Protein AF-A0AAJ6ND96-F1 (afdb_monomer_lite)

pLDDT: mean 83.9, std 17.03, range [38.69, 98.12]

Sequence (242 aa):
MAKETIQLTKEEKTLFESLSVVQKQNMEFALMRYCTTEWQKVAMIVVKTIESYYPELSEMSGVFVQQIAELVEKGELLSKGNLNKIRFSEVKLKSKDINKNLIRLSEDERYKNYVKHIAYDNYSEARKCLESITDDLRVSLGGIYMFIGDTYYREKNYTKTKEYYLLAIKVSSGFFFEIEYADLLAYKLGEFEEAETIANKIIKECLENPFEKIEGDFSSQYYQSRSKDIIKDINRMKNKHR

Organism: NCBI:txid97481

Radius of gyration: 23.98 Å; chains: 1; bounding box: 52×38×71 Å

Foldseek 3Di:
DDQDDADFDPVLVVVLVPDDPLRLVVLLLLLVVPAAQDKDQQVVSLCNSCVPPNVVCNVNSSSSLNSVSVCVVVVQKPKDDDSNPRRPIIIHGPDPVSVVCSVVCVVDDVVLVSLVCCVPPPVVPVCVVQVPDDPVCLLVQLVSLQSVLVVCVVVLVLVSNLVSLVVSCVSDVFLVSLLVNLCSCVPRVVVLVSSLVSLVVLLVVCVVPVPDPGPDPDGSVVSNVSSVVSNVVSVVVVVVVD

Structure (mmCIF, N/CA/C/O backbone):
data_AF-A0AAJ6ND96-F1
#
_entry.id   AF-A0AAJ6ND96-F1
#
loop_
_atom_site.group_PDB
_atom_site.id
_atom_site.type_symbol
_atom_site.label_atom_id
_atom_site.label_alt_id
_atom_site.label_comp_id
_atom_site.label_asym_id
_atom_site.label_entity_id
_atom_site.label_seq_id
_atom_site.pdbx_PDB_ins_code
_atom_site.Cartn_x
_atom_site.Cartn_y
_atom_site.Cartn_z
_atom_site.occupancy
_atom_site.B_iso_or_equiv
_atom_site.auth_seq_id
_atom_site.auth_comp_id
_atom_site.auth_asym_id
_atom_site.auth_atom_id
_atom_site.pdbx_PDB_model_num
ATOM 1 N N . MET A 1 1 ? 3.167 -13.675 -35.901 1.00 55.16 1 MET A N 1
ATOM 2 C CA . MET A 1 1 ? 4.472 -12.981 -35.980 1.00 55.16 1 MET A CA 1
ATOM 3 C C . MET A 1 1 ? 5.422 -13.704 -35.044 1.00 55.16 1 MET A C 1
ATOM 5 O O . MET A 1 1 ? 4.977 -14.080 -33.968 1.00 55.16 1 MET A O 1
ATOM 9 N N . ALA A 1 2 ? 6.654 -13.989 -35.470 1.00 53.50 2 ALA A N 1
ATOM 10 C CA . ALA A 1 2 ? 7.634 -14.646 -34.607 1.00 53.50 2 ALA A CA 1
ATOM 11 C C . ALA A 1 2 ? 7.948 -13.744 -33.402 1.00 53.50 2 ALA A C 1
ATOM 13 O O . ALA A 1 2 ? 8.076 -12.531 -33.563 1.00 53.50 2 ALA A O 1
ATOM 14 N N . LYS A 1 3 ? 8.024 -14.334 -32.207 1.00 72.25 3 LYS A N 1
ATOM 15 C CA . LYS A 1 3 ? 8.397 -13.639 -30.973 1.00 72.25 3 LYS A CA 1
ATOM 16 C C . LYS A 1 3 ? 9.871 -13.249 -31.086 1.00 72.25 3 LYS A C 1
ATOM 18 O O . LYS A 1 3 ? 10.735 -14.120 -31.056 1.00 72.25 3 LYS A O 1
ATOM 23 N N . GLU A 1 4 ? 10.160 -11.965 -31.288 1.00 74.06 4 GLU A N 1
ATOM 24 C CA . GLU A 1 4 ? 11.537 -11.475 -31.206 1.00 74.06 4 GLU A CA 1
ATOM 25 C C . GLU A 1 4 ? 11.967 -11.502 -29.737 1.00 74.06 4 GLU A C 1
ATOM 27 O O . GLU A 1 4 ? 11.452 -10.751 -28.911 1.00 74.06 4 GLU A O 1
ATOM 32 N N . THR A 1 5 ? 12.888 -12.401 -29.402 1.00 85.75 5 THR A N 1
ATOM 33 C CA . THR A 1 5 ? 13.474 -12.489 -28.062 1.00 85.75 5 THR A CA 1
ATOM 34 C C . THR A 1 5 ? 14.367 -11.273 -27.812 1.00 85.75 5 THR A C 1
ATOM 36 O O . THR A 1 5 ? 15.218 -10.957 -28.650 1.00 85.75 5 THR A O 1
ATOM 39 N N . ILE A 1 6 ? 14.190 -10.595 -26.673 1.00 92.38 6 ILE A N 1
ATOM 40 C CA . ILE A 1 6 ? 15.079 -9.503 -26.264 1.00 92.38 6 ILE A CA 1
ATOM 41 C C . ILE A 1 6 ? 16.455 -10.077 -25.912 1.00 92.38 6 ILE A C 1
ATOM 43 O O . ILE A 1 6 ? 16.559 -11.062 -25.179 1.00 92.38 6 ILE A O 1
ATOM 47 N N . GLN A 1 7 ? 17.519 -9.479 -26.443 1.00 93.81 7 GLN A N 1
ATOM 48 C CA . GLN A 1 7 ? 18.891 -9.848 -26.101 1.00 93.81 7 GLN A CA 1
ATOM 49 C C . GLN A 1 7 ? 19.296 -9.163 -24.794 1.00 93.81 7 GLN A C 1
ATOM 51 O O . GLN A 1 7 ? 19.638 -7.985 -24.791 1.00 93.81 7 GLN A O 1
ATOM 56 N N . LEU A 1 8 ? 19.241 -9.911 -23.692 1.00 95.25 8 LEU A N 1
ATOM 57 C CA . LEU A 1 8 ? 19.754 -9.484 -22.389 1.00 95.25 8 LEU A CA 1
ATOM 58 C C . LEU A 1 8 ? 21.242 -9.812 -22.255 1.00 95.25 8 LEU A C 1
ATOM 60 O O . LEU A 1 8 ? 21.702 -10.834 -22.783 1.00 95.25 8 LEU A O 1
ATOM 64 N N . THR A 1 9 ? 21.985 -8.998 -21.499 1.00 96.31 9 THR A N 1
ATOM 65 C CA . THR A 1 9 ? 23.322 -9.413 -21.049 1.00 96.31 9 THR A CA 1
ATOM 66 C C . THR A 1 9 ? 23.221 -10.619 -20.111 1.00 96.31 9 THR A C 1
ATOM 68 O O . THR A 1 9 ? 22.146 -10.996 -19.631 1.00 96.31 9 THR A O 1
ATOM 71 N N . LYS A 1 10 ? 24.360 -11.261 -19.832 1.00 97.19 10 LYS A N 1
ATOM 72 C CA . LYS A 1 10 ? 24.398 -12.382 -18.889 1.00 97.19 10 LYS A CA 1
ATOM 73 C C . LYS A 1 10 ? 23.979 -11.942 -17.481 1.00 97.19 10 LYS A C 1
ATOM 75 O O . LYS A 1 10 ? 23.241 -12.684 -16.828 1.00 97.19 10 LYS A O 1
ATOM 80 N N . GLU A 1 11 ? 24.423 -10.767 -17.024 1.00 97.25 11 GLU A N 1
ATOM 81 C CA . GLU A 1 11 ? 24.016 -10.231 -15.720 1.00 97.25 11 GLU A CA 1
ATOM 82 C C . GLU A 1 11 ? 22.518 -9.917 -15.695 1.00 97.25 11 GLU A C 1
ATOM 84 O O . GLU A 1 11 ? 21.819 -10.389 -14.800 1.00 97.25 11 GLU A O 1
ATOM 89 N N . GLU A 1 12 ? 22.006 -9.209 -16.706 1.00 97.31 12 GLU A N 1
ATOM 90 C CA . GLU A 1 12 ? 20.588 -8.841 -16.794 1.00 97.31 12 GLU A CA 1
ATOM 91 C C . GLU A 1 12 ? 19.681 -10.068 -16.820 1.00 97.31 12 GLU A C 1
ATOM 93 O O . GLU A 1 12 ? 18.664 -10.101 -16.131 1.00 97.31 12 GLU A O 1
ATOM 98 N N . LYS A 1 13 ? 20.056 -11.104 -17.580 1.00 97.19 13 LYS A N 1
ATOM 99 C CA . LYS A 1 13 ? 19.308 -12.362 -17.624 1.00 97.19 13 LYS A CA 1
ATOM 100 C C . LYS A 1 13 ? 19.271 -13.036 -16.253 1.00 97.19 13 LYS A C 1
ATOM 102 O O . LYS A 1 13 ? 18.202 -13.445 -15.811 1.00 97.19 13 LYS A O 1
ATOM 107 N N . THR A 1 14 ? 20.418 -13.113 -15.578 1.00 96.75 14 THR A N 1
ATOM 108 C CA . THR A 1 14 ? 20.525 -13.722 -14.242 1.00 96.75 14 THR A CA 1
ATOM 109 C C . THR A 1 14 ? 19.659 -12.966 -13.235 1.00 96.75 14 THR A C 1
ATOM 111 O O . THR A 1 14 ? 18.886 -13.576 -12.498 1.00 96.75 14 THR A O 1
ATOM 114 N N . LEU A 1 15 ? 19.735 -11.631 -13.247 1.00 95.44 15 LEU A N 1
ATOM 115 C CA . LEU A 1 15 ? 18.904 -10.774 -12.410 1.00 95.44 15 LEU A CA 1
ATOM 116 C C . LEU A 1 15 ? 17.420 -11.005 -12.709 1.00 95.44 15 LEU A C 1
ATOM 118 O O . LEU A 1 15 ? 16.659 -11.321 -11.799 1.00 95.44 15 LEU A O 1
ATOM 122 N N . PHE A 1 16 ? 17.017 -10.929 -13.977 1.00 94.88 16 PHE A N 1
ATOM 123 C CA . PHE A 1 16 ? 15.629 -11.095 -14.407 1.00 94.88 16 PHE A CA 1
ATOM 124 C C . PHE A 1 16 ? 15.030 -12.455 -14.012 1.00 94.88 16 PHE A C 1
ATOM 126 O O . PHE A 1 16 ? 13.859 -12.542 -13.631 1.00 94.88 16 PHE A O 1
ATOM 133 N N . GLU A 1 17 ? 15.818 -13.525 -14.104 1.00 95.12 17 GLU A N 1
ATOM 134 C CA . GLU A 1 17 ? 15.420 -14.873 -13.685 1.00 95.12 17 GLU A CA 1
ATOM 135 C C . GLU A 1 17 ? 15.318 -14.999 -12.158 1.00 95.12 17 GLU A C 1
ATOM 137 O O . GLU A 1 17 ? 14.462 -15.738 -11.676 1.00 95.12 17 GLU A O 1
ATOM 142 N N . SER A 1 18 ? 16.123 -14.245 -11.403 1.00 93.81 18 SER A N 1
ATOM 143 C CA . SER A 1 18 ? 16.077 -14.220 -9.933 1.00 93.81 18 SER A CA 1
ATOM 144 C C . SER A 1 18 ? 14.934 -13.383 -9.347 1.00 93.81 18 SER A C 1
ATOM 146 O O . SER A 1 18 ? 14.579 -13.575 -8.184 1.00 93.81 18 SER A O 1
ATOM 148 N N . LEU A 1 19 ? 14.346 -12.465 -10.129 1.00 88.12 19 LEU A N 1
ATOM 149 C CA . LEU A 1 19 ? 13.238 -11.630 -9.664 1.00 88.12 19 LEU A CA 1
ATOM 150 C C . LEU A 1 19 ? 12.007 -12.484 -9.348 1.00 88.12 19 LEU A C 1
ATOM 152 O O . LEU A 1 19 ? 11.528 -13.258 -10.186 1.00 88.12 19 LEU A O 1
ATOM 156 N N . SER A 1 20 ? 11.437 -12.270 -8.165 1.00 85.81 20 SER A N 1
ATOM 157 C CA . SER A 1 20 ? 10.164 -12.869 -7.780 1.00 85.81 20 SER A CA 1
ATOM 158 C C . SER A 1 20 ? 9.021 -12.357 -8.661 1.00 85.81 20 SER A C 1
ATOM 160 O O . SER A 1 20 ? 9.096 -11.291 -9.279 1.00 85.81 20 SER A O 1
ATOM 162 N N . VAL A 1 21 ? 7.913 -13.102 -8.691 1.00 83.12 21 VAL A N 1
ATOM 163 C CA . VAL A 1 21 ? 6.697 -12.695 -9.417 1.00 83.12 21 VAL A CA 1
ATOM 164 C C . VAL A 1 21 ? 6.226 -11.306 -8.971 1.00 83.12 21 VAL A C 1
ATOM 166 O O . VAL A 1 21 ? 5.875 -10.479 -9.810 1.00 83.12 21 VAL A O 1
ATOM 169 N N . VAL A 1 22 ? 6.287 -11.024 -7.666 1.00 76.06 22 VAL A N 1
ATOM 170 C CA . VAL A 1 22 ? 5.889 -9.732 -7.086 1.00 76.06 22 VAL A CA 1
ATOM 171 C C . VAL A 1 22 ? 6.816 -8.607 -7.549 1.00 76.06 22 VAL A C 1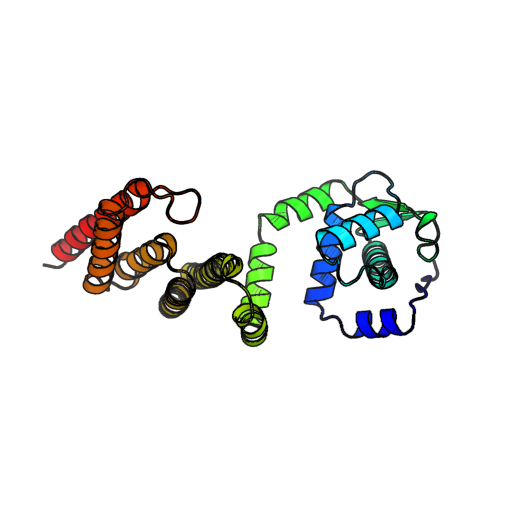
ATOM 173 O O . VAL A 1 22 ? 6.346 -7.537 -7.925 1.00 76.06 22 VAL A O 1
ATOM 176 N N . GLN A 1 23 ? 8.132 -8.842 -7.583 1.00 83.44 23 GLN A N 1
ATOM 177 C CA . GLN A 1 23 ? 9.085 -7.842 -8.073 1.00 83.44 23 GLN A CA 1
ATOM 178 C C . GLN A 1 23 ? 8.842 -7.503 -9.548 1.00 83.44 23 GLN A C 1
ATOM 180 O O . GLN A 1 23 ? 8.835 -6.325 -9.903 1.00 83.44 23 GLN A O 1
ATOM 185 N N . LYS A 1 24 ? 8.567 -8.509 -10.390 1.00 89.56 24 LYS A N 1
ATOM 186 C CA . LYS A 1 24 ? 8.220 -8.293 -11.805 1.00 89.56 24 LYS A CA 1
ATOM 187 C C . LYS A 1 24 ? 6.945 -7.464 -11.947 1.00 89.56 24 LYS A C 1
ATOM 189 O O . LYS A 1 24 ? 6.954 -6.460 -12.647 1.00 89.56 24 LYS A O 1
ATOM 194 N N . GLN A 1 25 ? 5.891 -7.803 -11.205 1.00 83.75 25 GLN A N 1
ATOM 195 C CA . GLN A 1 25 ? 4.639 -7.034 -11.198 1.00 83.75 25 GLN A CA 1
ATOM 196 C C . GLN A 1 25 ? 4.834 -5.578 -10.746 1.00 83.75 25 GLN A C 1
ATOM 198 O O . GLN A 1 25 ? 4.237 -4.666 -11.317 1.00 83.75 25 GLN A O 1
ATOM 203 N N . ASN A 1 26 ? 5.693 -5.337 -9.753 1.00 80.81 26 ASN A N 1
ATOM 204 C CA . ASN A 1 26 ? 6.018 -3.981 -9.308 1.00 80.81 26 ASN A CA 1
ATOM 205 C C . ASN A 1 26 ? 6.742 -3.181 -10.398 1.00 80.81 26 ASN A C 1
ATOM 207 O O . ASN A 1 26 ? 6.404 -2.019 -10.631 1.00 80.81 26 ASN A O 1
ATOM 211 N N . MET A 1 27 ? 7.681 -3.813 -11.108 1.00 92.38 27 MET A N 1
ATOM 212 C CA . MET A 1 27 ? 8.348 -3.196 -12.256 1.00 92.38 27 MET A CA 1
ATOM 213 C C . MET A 1 27 ? 7.355 -2.883 -13.381 1.00 92.38 27 MET A C 1
ATOM 215 O O . MET A 1 27 ? 7.383 -1.776 -13.918 1.00 92.38 27 MET A O 1
ATOM 219 N N . GLU A 1 28 ? 6.448 -3.809 -13.711 1.00 94.00 28 GLU A N 1
ATOM 220 C CA . GLU A 1 28 ? 5.373 -3.582 -14.690 1.00 94.00 28 GLU A CA 1
ATOM 221 C C . GLU A 1 28 ? 4.525 -2.366 -14.305 1.00 94.00 28 GLU A C 1
ATOM 223 O O . GLU A 1 28 ? 4.290 -1.479 -15.127 1.00 94.00 28 GLU A O 1
ATOM 228 N N . PHE A 1 29 ? 4.110 -2.281 -13.040 1.00 86.25 29 PHE A N 1
ATOM 229 C CA . PHE A 1 29 ? 3.325 -1.156 -12.542 1.00 86.25 29 PHE A CA 1
ATOM 230 C C . PHE A 1 29 ? 4.082 0.175 -12.655 1.00 86.25 29 PHE A C 1
ATOM 232 O O . PHE A 1 29 ? 3.520 1.166 -13.132 1.00 86.25 29 PHE A O 1
ATOM 239 N N . ALA A 1 30 ? 5.362 0.199 -12.273 1.00 87.81 30 ALA A N 1
ATOM 240 C CA . ALA A 1 30 ? 6.205 1.388 -12.370 1.00 87.81 30 ALA A CA 1
ATOM 241 C C . ALA A 1 30 ? 6.385 1.850 -13.830 1.00 87.81 30 ALA A C 1
ATOM 243 O O . ALA A 1 30 ? 6.249 3.040 -14.120 1.00 87.81 30 ALA A O 1
ATOM 244 N N . LEU A 1 31 ? 6.591 0.916 -14.764 1.00 95.25 31 LEU A N 1
ATOM 245 C CA . LEU A 1 31 ? 6.670 1.198 -16.203 1.00 95.25 31 LEU A CA 1
ATOM 246 C C . LEU A 1 31 ? 5.357 1.776 -16.745 1.00 95.25 31 LEU A C 1
ATOM 248 O O . LEU A 1 31 ? 5.352 2.771 -17.479 1.00 95.25 31 LEU A O 1
ATOM 252 N N . MET A 1 32 ? 4.228 1.175 -16.364 1.00 93.25 32 MET A N 1
ATOM 253 C CA . MET A 1 32 ? 2.904 1.583 -16.835 1.00 93.25 32 MET A CA 1
ATOM 254 C C . MET A 1 32 ? 2.519 2.995 -16.376 1.00 93.25 32 MET A C 1
ATOM 256 O O . MET A 1 32 ? 1.802 3.677 -17.106 1.00 93.25 32 MET A O 1
ATOM 260 N N . ARG A 1 33 ? 3.045 3.486 -15.241 1.00 88.75 33 ARG A N 1
ATOM 261 C CA . ARG A 1 33 ? 2.840 4.878 -14.781 1.00 88.75 33 ARG A CA 1
ATOM 262 C C . ARG A 1 33 ? 3.373 5.931 -15.752 1.00 88.75 33 ARG A C 1
ATOM 264 O O . ARG A 1 33 ? 2.839 7.037 -15.796 1.00 88.75 33 ARG A O 1
ATOM 271 N N . TYR A 1 34 ? 4.402 5.605 -16.532 1.00 94.62 34 TYR A N 1
ATOM 272 C CA . TYR A 1 34 ? 4.960 6.520 -17.532 1.00 94.62 34 TYR A CA 1
ATOM 273 C C . TYR A 1 34 ? 4.419 6.288 -18.943 1.00 94.62 34 TYR A C 1
ATOM 275 O O . TYR A 1 34 ? 4.723 7.081 -19.839 1.00 94.62 34 TYR A O 1
ATOM 283 N N . CYS A 1 35 ? 3.616 5.242 -19.144 1.00 94.94 35 CYS A N 1
ATOM 284 C CA . CYS A 1 35 ? 2.966 4.956 -20.414 1.00 94.94 35 CYS A CA 1
ATOM 285 C C . CYS A 1 35 ? 1.681 5.785 -20.575 1.00 94.94 35 CYS A C 1
ATOM 287 O O . CYS A 1 35 ? 0.898 5.982 -19.648 1.00 94.94 35 CYS A O 1
ATOM 289 N N . THR A 1 36 ? 1.431 6.247 -21.794 1.00 94.38 36 THR A N 1
ATOM 290 C CA . THR A 1 36 ? 0.261 7.047 -22.172 1.00 94.38 36 THR A CA 1
ATOM 291 C C . THR A 1 36 ? -0.409 6.443 -23.403 1.00 94.38 36 THR A C 1
ATOM 293 O O . THR A 1 36 ? 0.065 5.458 -23.965 1.00 94.38 36 THR A O 1
ATOM 296 N N . THR A 1 37 ? -1.533 7.011 -23.843 1.00 94.75 37 THR A N 1
ATOM 297 C CA . THR A 1 37 ? -2.171 6.595 -25.104 1.00 94.75 37 THR A CA 1
ATOM 298 C C . THR A 1 37 ? -1.492 7.151 -26.353 1.00 94.75 37 THR A C 1
ATOM 300 O O . THR A 1 37 ? -1.889 6.791 -27.460 1.00 94.75 37 THR A O 1
ATOM 303 N N . GLU A 1 38 ? -0.478 7.997 -26.186 1.00 96.25 38 GLU A N 1
ATOM 304 C CA . GLU A 1 38 ? 0.365 8.491 -27.269 1.00 96.25 38 GLU A CA 1
ATOM 305 C C . GLU A 1 38 ? 1.641 7.655 -27.370 1.00 96.25 38 GLU A C 1
ATOM 307 O O . GLU A 1 38 ? 2.094 7.058 -26.394 1.00 96.25 38 GLU A O 1
ATOM 312 N N . TRP A 1 39 ? 2.223 7.598 -28.567 1.00 97.69 39 TRP A N 1
ATOM 313 C CA . TRP A 1 39 ? 3.484 6.890 -28.782 1.00 97.69 39 TRP A CA 1
ATOM 314 C C . TRP A 1 39 ? 4.621 7.568 -28.017 1.00 97.69 39 TRP A C 1
ATOM 316 O O . TRP A 1 39 ? 4.881 8.758 -28.190 1.00 97.69 39 TRP A O 1
ATOM 326 N N . GLN A 1 40 ? 5.322 6.795 -27.193 1.00 98.00 40 GLN A N 1
ATOM 327 C CA . GLN A 1 40 ? 6.434 7.266 -26.375 1.00 98.00 40 GLN A CA 1
ATOM 328 C C . GLN A 1 40 ? 7.667 6.404 -26.592 1.00 98.00 40 GLN A C 1
ATOM 330 O O . GLN A 1 40 ? 7.568 5.186 -26.736 1.00 98.00 40 GLN A O 1
ATOM 335 N N . LYS A 1 41 ? 8.846 7.032 -26.569 1.00 98.12 41 LYS A N 1
ATOM 336 C CA . LYS A 1 41 ? 10.119 6.315 -26.675 1.00 98.12 41 LYS A CA 1
ATOM 337 C C . LYS A 1 41 ? 10.290 5.353 -25.503 1.00 98.12 41 LYS A C 1
ATOM 339 O O . LYS A 1 41 ? 10.223 5.773 -24.348 1.00 98.12 41 LYS A O 1
ATOM 344 N N . VAL A 1 42 ? 10.609 4.095 -25.809 1.00 97.56 42 VAL A N 1
ATOM 345 C CA . VAL A 1 42 ? 10.889 3.056 -24.804 1.00 97.56 42 VAL A CA 1
ATOM 346 C C . VAL A 1 42 ? 12.020 3.498 -23.876 1.00 97.56 42 VAL A C 1
ATOM 348 O O . VAL A 1 42 ? 11.864 3.445 -22.662 1.00 97.56 42 VAL A O 1
ATOM 351 N N . ALA A 1 43 ? 13.111 4.038 -24.432 1.00 97.62 43 ALA A N 1
ATOM 352 C CA . ALA A 1 43 ? 14.228 4.550 -23.637 1.00 97.62 43 ALA A CA 1
ATOM 353 C C . ALA A 1 43 ? 13.804 5.615 -22.605 1.00 97.62 43 ALA A C 1
ATOM 355 O O . ALA A 1 43 ? 14.296 5.603 -21.485 1.00 97.62 43 ALA A O 1
ATOM 356 N N . MET A 1 44 ? 12.864 6.504 -22.950 1.00 97.88 44 MET A N 1
ATOM 357 C CA . MET A 1 44 ? 12.372 7.529 -22.021 1.00 97.88 44 MET A CA 1
ATOM 358 C C . MET A 1 44 ? 11.582 6.909 -20.863 1.00 97.88 44 MET A C 1
ATOM 360 O O . MET A 1 44 ? 11.764 7.317 -19.720 1.00 97.88 44 MET A O 1
ATOM 364 N N . ILE A 1 45 ? 10.704 5.944 -21.153 1.00 97.62 45 ILE A N 1
ATOM 365 C CA . ILE A 1 45 ? 9.917 5.244 -20.127 1.00 97.62 45 ILE A CA 1
ATOM 366 C C . ILE A 1 45 ? 10.850 4.491 -19.174 1.00 97.62 45 ILE A C 1
ATOM 368 O O . ILE A 1 45 ? 10.711 4.619 -17.959 1.00 97.62 45 ILE A O 1
ATOM 372 N N . VAL A 1 46 ? 11.831 3.765 -19.720 1.00 97.50 46 VAL A N 1
ATOM 373 C CA . VAL A 1 46 ? 12.808 2.997 -18.936 1.00 97.50 46 VAL A CA 1
ATOM 374 C C . VAL A 1 46 ? 13.640 3.912 -18.038 1.00 97.50 46 VAL A C 1
ATOM 376 O O . VAL A 1 46 ? 13.679 3.678 -16.835 1.00 97.50 46 VAL A O 1
ATOM 379 N N . VAL A 1 47 ? 14.229 4.986 -18.580 1.00 97.38 47 VAL A N 1
ATOM 380 C CA . VAL A 1 47 ? 15.045 5.932 -17.793 1.00 97.38 47 VAL A CA 1
ATOM 381 C C . VAL A 1 47 ? 14.233 6.547 -16.654 1.00 97.38 47 VAL A C 1
ATOM 383 O O . VAL A 1 47 ? 14.656 6.470 -15.507 1.00 97.38 47 VAL A O 1
ATOM 386 N N . LYS A 1 48 ? 13.024 7.057 -16.932 1.00 96.19 48 LYS A N 1
ATOM 387 C CA . LYS A 1 48 ? 12.158 7.634 -15.887 1.00 96.19 48 LYS A CA 1
ATOM 388 C C . LYS A 1 48 ? 11.799 6.629 -14.795 1.00 96.19 48 LYS A C 1
ATOM 390 O O . LYS A 1 48 ? 11.726 6.996 -13.624 1.00 96.19 48 LYS A O 1
ATOM 395 N N . THR A 1 49 ? 11.563 5.376 -15.181 1.00 95.44 49 THR A N 1
ATOM 396 C CA . THR A 1 49 ? 11.226 4.297 -14.245 1.00 95.44 49 THR A CA 1
ATOM 397 C C . THR A 1 49 ? 12.404 3.967 -13.339 1.00 95.44 49 THR A C 1
ATOM 399 O O . THR A 1 49 ? 12.234 3.914 -12.125 1.00 95.44 49 THR A O 1
ATOM 402 N N . ILE A 1 50 ? 13.594 3.800 -13.916 1.00 95.81 50 ILE A N 1
ATOM 403 C CA . ILE A 1 50 ? 14.835 3.549 -13.178 1.00 95.81 50 ILE A CA 1
ATOM 404 C C . ILE A 1 50 ? 15.113 4.699 -12.210 1.00 95.81 50 ILE A C 1
ATOM 406 O O . ILE A 1 50 ? 15.219 4.464 -11.014 1.00 95.81 50 ILE A O 1
ATOM 410 N N . GLU A 1 51 ? 15.155 5.943 -12.693 1.00 92.31 51 GLU A N 1
ATOM 411 C CA . GLU A 1 51 ? 15.491 7.110 -11.865 1.00 92.31 51 GLU A CA 1
ATOM 412 C C . GLU A 1 51 ? 14.528 7.303 -10.686 1.00 92.31 51 GLU A C 1
ATOM 414 O O . GLU A 1 51 ? 14.944 7.761 -9.625 1.00 92.31 51 GLU A O 1
ATOM 419 N N . SER A 1 52 ? 13.250 6.954 -10.860 1.00 84.19 52 SER A N 1
ATOM 420 C CA . SER A 1 52 ? 12.225 7.201 -9.839 1.00 84.19 52 SER A CA 1
ATOM 421 C C . SER A 1 52 ? 12.016 6.038 -8.868 1.00 84.19 52 SER A C 1
ATOM 423 O O . SER A 1 52 ? 11.583 6.279 -7.745 1.00 84.19 52 SER A O 1
ATOM 425 N N . TYR A 1 53 ? 12.267 4.792 -9.287 1.00 84.75 53 TYR A N 1
ATOM 426 C CA . TYR A 1 53 ? 11.903 3.602 -8.503 1.00 84.75 53 TYR A CA 1
ATOM 427 C C . TYR A 1 53 ? 13.041 2.600 -8.292 1.00 84.75 53 TYR A C 1
ATOM 429 O O . TYR A 1 53 ? 12.962 1.826 -7.344 1.00 84.75 53 TYR A O 1
ATOM 437 N N . TYR A 1 54 ? 14.060 2.592 -9.156 1.00 92.06 54 TYR A N 1
ATOM 438 C CA . TYR A 1 54 ? 15.132 1.588 -9.150 1.00 92.06 54 TYR A CA 1
ATOM 439 C C . TYR A 1 54 ? 16.498 2.197 -9.522 1.00 92.06 54 TYR A C 1
ATOM 441 O O . TYR A 1 54 ? 17.131 1.741 -10.484 1.00 92.06 54 TYR A O 1
ATOM 449 N N . PRO A 1 55 ? 16.963 3.262 -8.838 1.00 90.75 55 PRO A N 1
ATOM 450 C CA . PRO A 1 55 ? 18.217 3.934 -9.190 1.00 90.75 55 PRO A CA 1
ATOM 451 C C . PRO A 1 55 ? 19.433 2.992 -9.141 1.00 90.75 55 PRO A C 1
ATOM 453 O O . PRO A 1 55 ? 20.382 3.153 -9.912 1.00 90.75 55 PRO A O 1
ATOM 456 N N . GLU A 1 56 ? 19.383 1.965 -8.291 1.00 91.88 56 GLU A N 1
ATOM 457 C CA . GLU A 1 56 ? 20.389 0.910 -8.171 1.00 91.88 56 GLU A CA 1
ATOM 458 C C . GLU A 1 56 ? 20.490 0.002 -9.408 1.00 91.88 56 GLU A C 1
ATOM 460 O O . GLU A 1 56 ? 21.495 -0.684 -9.581 1.00 91.88 56 GLU A O 1
ATOM 465 N N . LEU A 1 57 ? 19.488 0.018 -10.296 1.00 94.50 57 LEU A N 1
ATOM 466 C CA . LEU A 1 57 ? 19.431 -0.790 -11.520 1.00 94.50 57 LEU A CA 1
ATOM 467 C C . LEU A 1 57 ? 19.714 0.025 -12.792 1.00 94.50 57 LEU A C 1
ATOM 469 O O . LEU A 1 57 ? 19.314 -0.372 -13.888 1.00 94.50 57 LEU A O 1
ATOM 473 N N . SER A 1 58 ? 20.405 1.162 -12.674 1.00 93.69 58 SER A N 1
ATOM 474 C CA . SER A 1 58 ? 20.658 2.077 -13.799 1.00 93.69 58 SER A CA 1
ATOM 475 C C . SER A 1 58 ? 21.435 1.470 -14.971 1.00 93.69 58 SER A C 1
ATOM 477 O O . SER A 1 58 ? 21.203 1.852 -16.120 1.00 93.69 58 SER A O 1
ATOM 479 N N . GLU A 1 59 ? 22.281 0.472 -14.716 1.00 95.00 59 GLU A N 1
ATOM 480 C CA . GLU A 1 59 ? 23.019 -0.261 -15.754 1.00 95.00 59 GLU A CA 1
ATOM 481 C C . GLU A 1 59 ? 22.227 -1.441 -16.352 1.00 95.00 59 GLU A C 1
ATOM 483 O O . GLU A 1 59 ? 22.635 -2.003 -17.364 1.00 95.00 59 GLU A O 1
ATOM 488 N N . MET A 1 60 ? 21.065 -1.789 -15.784 1.00 95.75 60 MET A N 1
ATOM 489 C CA . MET A 1 60 ? 20.292 -3.004 -16.102 1.00 95.75 60 MET A CA 1
ATOM 490 C C . MET A 1 60 ? 19.053 -2.709 -16.958 1.00 95.75 60 MET A C 1
ATOM 492 O O . MET A 1 60 ? 17.968 -3.264 -16.752 1.00 95.75 60 MET A O 1
ATOM 496 N N . SER A 1 61 ? 19.183 -1.790 -17.916 1.00 95.88 61 SER A N 1
ATOM 497 C CA . SER A 1 61 ? 18.048 -1.301 -18.712 1.00 95.88 61 SER A CA 1
ATOM 498 C C . SER A 1 61 ? 17.316 -2.401 -19.498 1.00 95.88 61 SER A C 1
ATOM 500 O O . SER A 1 61 ? 16.103 -2.303 -19.698 1.00 95.88 61 SER A O 1
ATOM 502 N N . GLY A 1 62 ? 18.004 -3.475 -19.894 1.00 96.25 62 GLY A N 1
ATOM 503 C CA . GLY A 1 62 ? 17.434 -4.616 -20.607 1.00 96.25 62 GLY A CA 1
ATOM 504 C C . GLY A 1 62 ? 16.367 -5.354 -19.800 1.00 96.25 62 GLY A C 1
ATOM 505 O O . GLY A 1 62 ? 15.355 -5.759 -20.370 1.00 96.25 62 GLY A O 1
ATOM 506 N N . VAL A 1 63 ? 16.507 -5.434 -18.471 1.00 96.94 63 VAL A N 1
ATOM 507 C CA . VAL A 1 63 ? 15.510 -6.050 -17.568 1.00 96.94 63 VAL A CA 1
ATOM 508 C C . VAL A 1 63 ? 14.151 -5.349 -17.704 1.00 96.94 63 VAL A C 1
ATOM 510 O O . VAL A 1 63 ? 13.110 -6.000 -17.811 1.00 96.94 63 VAL A O 1
ATOM 513 N N . PHE A 1 64 ? 14.154 -4.018 -17.784 1.00 97.31 64 PHE A N 1
ATOM 514 C CA . PHE A 1 64 ? 12.942 -3.211 -17.960 1.00 97.31 64 PHE A CA 1
ATOM 515 C C . PHE A 1 64 ? 12.362 -3.339 -19.371 1.00 97.31 64 PHE A C 1
ATOM 517 O O . PHE A 1 64 ? 11.146 -3.366 -19.552 1.00 97.31 64 PHE A O 1
ATOM 524 N N . VAL A 1 65 ? 13.219 -3.451 -20.385 1.00 97.00 65 VAL A N 1
ATOM 525 C CA . VAL A 1 65 ? 12.795 -3.652 -21.779 1.00 97.00 65 VAL A CA 1
ATOM 526 C C . VAL A 1 65 ? 12.141 -5.018 -21.954 1.00 97.00 65 VAL A C 1
ATOM 528 O O . VAL A 1 65 ? 11.132 -5.122 -22.651 1.00 97.00 65 VAL A O 1
ATOM 531 N N . GLN A 1 66 ? 12.668 -6.045 -21.286 1.00 96.75 66 GLN A N 1
ATOM 532 C CA . GLN A 1 66 ? 12.060 -7.369 -21.236 1.00 96.75 66 GLN A CA 1
ATOM 533 C C . GLN A 1 66 ? 10.663 -7.312 -20.595 1.00 96.75 66 GLN A C 1
ATOM 535 O O . GLN A 1 66 ? 9.727 -7.873 -21.159 1.00 96.75 66 GLN A O 1
ATOM 540 N N . GLN A 1 67 ? 10.482 -6.567 -19.497 1.00 96.44 67 GLN A N 1
ATOM 541 C CA . GLN A 1 67 ? 9.153 -6.343 -18.902 1.00 96.44 67 GLN A CA 1
ATOM 542 C C . GLN A 1 67 ? 8.196 -5.606 -19.859 1.00 96.44 67 GLN A C 1
ATOM 544 O O . GLN A 1 67 ? 7.043 -6.002 -20.021 1.00 96.44 67 GLN A O 1
ATOM 549 N N . ILE A 1 68 ? 8.669 -4.582 -20.582 1.00 96.69 68 ILE A N 1
ATOM 550 C CA . ILE A 1 68 ? 7.867 -3.922 -21.630 1.00 96.69 68 ILE A CA 1
ATOM 551 C C . ILE A 1 68 ? 7.461 -4.920 -22.724 1.00 96.69 68 ILE A C 1
ATOM 553 O O . ILE A 1 68 ? 6.321 -4.886 -23.187 1.00 96.69 68 ILE A O 1
ATOM 557 N N . ALA A 1 69 ? 8.365 -5.805 -23.150 1.00 96.19 69 ALA A N 1
ATOM 558 C CA . ALA A 1 69 ? 8.061 -6.819 -24.155 1.00 96.19 69 ALA A CA 1
ATOM 559 C C . ALA A 1 69 ? 6.975 -7.797 -23.670 1.00 96.19 69 ALA A C 1
ATOM 561 O O . ALA A 1 69 ? 6.068 -8.120 -24.438 1.00 96.19 69 ALA A O 1
ATOM 562 N N . GLU A 1 70 ? 7.013 -8.197 -22.396 1.00 95.12 70 GLU A N 1
ATOM 563 C CA . GLU A 1 70 ? 5.971 -9.021 -21.767 1.00 95.12 70 GLU A CA 1
ATOM 564 C C . GLU A 1 70 ? 4.617 -8.295 -21.722 1.00 95.12 70 GLU A C 1
ATOM 566 O O . GLU A 1 70 ? 3.592 -8.883 -22.069 1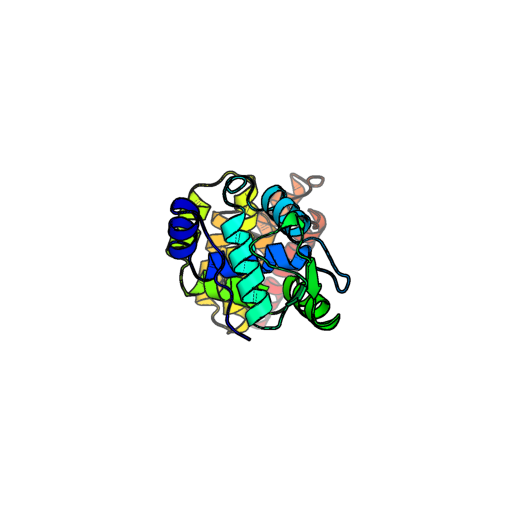.00 95.12 70 GLU A O 1
ATOM 571 N N . LEU A 1 71 ? 4.594 -6.997 -21.401 1.00 95.06 71 LEU A N 1
ATOM 572 C CA . LEU A 1 71 ? 3.374 -6.174 -21.437 1.00 95.06 71 LEU A CA 1
ATOM 573 C C . LEU A 1 71 ? 2.794 -6.024 -22.853 1.00 95.06 71 LEU A C 1
ATOM 575 O O . LEU A 1 71 ? 1.572 -6.000 -23.036 1.00 95.06 71 LEU A O 1
ATOM 579 N N . VAL A 1 72 ? 3.653 -5.939 -23.871 1.00 95.44 72 VAL A N 1
ATOM 580 C CA . VAL A 1 72 ? 3.234 -5.935 -25.282 1.00 95.44 72 VAL A CA 1
ATOM 581 C C . VAL A 1 72 ? 2.651 -7.293 -25.677 1.00 95.44 72 VAL A C 1
ATOM 583 O O . VAL A 1 72 ? 1.609 -7.345 -26.330 1.00 95.44 72 VAL A O 1
ATOM 586 N N . GLU A 1 73 ? 3.273 -8.393 -25.252 1.00 93.81 73 GLU A N 1
ATOM 587 C CA . GLU A 1 73 ? 2.791 -9.755 -25.511 1.00 93.81 73 GLU A CA 1
ATOM 588 C C . GLU A 1 73 ? 1.430 -10.023 -24.851 1.00 93.81 73 GLU A C 1
ATOM 590 O O . GLU A 1 73 ? 0.540 -10.591 -25.485 1.00 93.81 73 GLU A O 1
ATOM 595 N N . LYS A 1 74 ? 1.224 -9.529 -23.624 1.00 93.38 74 LYS A N 1
ATOM 596 C CA . LYS A 1 74 ? -0.075 -9.542 -22.923 1.00 93.38 74 LYS A CA 1
ATOM 597 C C . LYS A 1 74 ? -1.137 -8.670 -23.610 1.00 93.38 74 LYS A C 1
ATOM 599 O O . LYS A 1 74 ? -2.323 -8.771 -23.300 1.00 93.38 74 LYS A O 1
ATOM 604 N N . GLY A 1 75 ? -0.733 -7.810 -24.546 1.00 93.81 75 GLY A N 1
ATOM 605 C CA . GLY A 1 75 ? -1.615 -6.877 -25.241 1.00 93.81 75 GLY A CA 1
ATOM 606 C C . GLY A 1 75 ? -2.036 -5.677 -24.392 1.00 93.81 75 GLY A C 1
ATOM 607 O O . GLY A 1 75 ? -3.028 -5.024 -24.728 1.00 93.81 75 GLY A O 1
ATOM 608 N N . GLU A 1 76 ? -1.310 -5.384 -23.312 1.00 93.25 76 GLU A N 1
ATOM 609 C CA . GLU A 1 76 ? -1.514 -4.188 -22.487 1.00 93.25 76 GLU A CA 1
ATOM 610 C C . GLU A 1 76 ? -0.899 -2.951 -23.155 1.00 93.25 76 GLU A C 1
ATOM 612 O O . GLU A 1 76 ? -1.490 -1.862 -23.161 1.00 93.25 76 GLU A O 1
ATOM 617 N N . LEU A 1 77 ? 0.254 -3.151 -23.801 1.00 95.94 77 LEU A N 1
ATOM 618 C CA . LEU A 1 77 ? 0.935 -2.165 -24.629 1.00 95.94 77 LEU A CA 1
ATOM 619 C C . LEU A 1 77 ? 0.866 -2.536 -26.112 1.00 95.94 77 LEU A C 1
ATOM 621 O O . LEU A 1 77 ? 0.872 -3.701 -26.502 1.00 95.94 77 LEU A O 1
ATOM 625 N N . LEU A 1 78 ? 0.839 -1.512 -26.956 1.00 96.19 78 LEU A N 1
ATOM 626 C CA . LEU A 1 78 ? 1.140 -1.621 -28.378 1.00 96.19 78 LEU A CA 1
ATOM 627 C C . LEU A 1 78 ? 2.581 -1.163 -28.587 1.00 96.19 78 LEU A C 1
ATOM 629 O O . LEU A 1 78 ? 2.995 -0.177 -27.978 1.00 96.19 78 LEU A O 1
ATOM 633 N N . SER A 1 79 ? 3.323 -1.835 -29.465 1.00 97.00 79 SER A N 1
ATOM 634 C CA . SER A 1 79 ? 4.693 -1.461 -29.819 1.00 97.00 79 SER A CA 1
ATOM 635 C C . SER A 1 79 ? 4.828 -1.082 -31.294 1.00 97.00 79 SER A C 1
ATOM 637 O O . SER A 1 79 ? 4.073 -1.539 -32.156 1.00 97.00 79 SER A O 1
ATOM 639 N N . LYS A 1 80 ? 5.809 -0.224 -31.582 1.00 97.06 80 LYS A N 1
ATOM 640 C CA . LYS A 1 80 ? 6.271 0.129 -32.926 1.00 97.06 80 LYS A CA 1
ATOM 641 C C . LYS A 1 80 ? 7.800 0.155 -32.930 1.00 97.06 80 LYS A C 1
ATOM 643 O O . LYS A 1 80 ? 8.411 0.807 -32.085 1.00 97.06 80 LYS A O 1
ATOM 648 N N . GLY A 1 81 ? 8.410 -0.515 -33.907 1.00 94.81 81 GLY A N 1
ATOM 649 C CA . GLY A 1 81 ? 9.865 -0.677 -33.997 1.00 94.81 81 GLY A CA 1
ATOM 650 C C . GLY A 1 81 ? 10.349 -2.007 -33.415 1.00 94.81 81 GLY A C 1
ATOM 651 O O . GLY A 1 81 ? 9.554 -2.909 -33.170 1.00 94.81 81 GLY A O 1
ATOM 652 N N . ASN A 1 82 ? 11.663 -2.131 -33.228 1.00 95.06 82 ASN A N 1
ATOM 653 C CA . ASN A 1 82 ? 12.295 -3.328 -32.670 1.00 95.06 82 ASN A CA 1
ATOM 654 C C . ASN A 1 82 ? 12.717 -3.060 -31.222 1.00 95.06 82 ASN A C 1
ATOM 656 O O . ASN A 1 82 ? 13.623 -2.256 -30.985 1.00 95.06 82 ASN A O 1
ATOM 660 N N . LEU A 1 83 ? 12.084 -3.717 -30.248 1.00 94.94 83 LEU A N 1
ATOM 661 C CA . LEU A 1 83 ? 12.332 -3.469 -28.822 1.00 94.94 83 LEU A CA 1
ATOM 662 C C 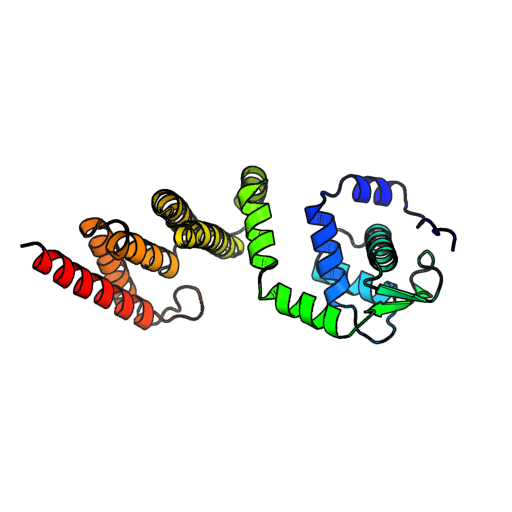. LEU A 1 83 ? 13.791 -3.732 -28.391 1.00 94.94 83 LEU A C 1
ATOM 664 O O . LEU A 1 83 ? 14.241 -3.097 -27.444 1.00 94.94 83 LEU A O 1
ATOM 668 N N . ASN A 1 84 ? 14.579 -4.518 -29.142 1.00 93.25 84 ASN A N 1
ATOM 669 C CA . ASN A 1 84 ? 16.035 -4.644 -28.936 1.00 93.25 84 ASN A CA 1
ATOM 670 C C . ASN A 1 84 ? 16.811 -3.342 -29.206 1.00 93.25 84 ASN A C 1
ATOM 672 O O . ASN A 1 84 ? 17.968 -3.193 -28.828 1.00 93.25 84 ASN A O 1
ATOM 676 N N . LYS A 1 85 ? 16.192 -2.383 -29.895 1.00 94.44 85 LYS A N 1
ATOM 677 C CA . LYS A 1 85 ? 16.759 -1.082 -30.251 1.00 94.44 85 LYS A CA 1
ATOM 678 C C . LYS A 1 85 ? 15.982 0.027 -29.542 1.00 94.44 85 LYS A C 1
ATOM 680 O O . LYS A 1 85 ? 15.318 0.836 -30.186 1.00 94.44 85 LYS A O 1
ATOM 685 N N . ILE A 1 86 ? 16.081 0.084 -28.212 1.00 90.25 86 ILE A N 1
ATOM 686 C CA . ILE A 1 86 ? 15.223 0.903 -27.325 1.00 90.25 86 ILE A CA 1
ATOM 687 C C . ILE A 1 86 ? 15.106 2.385 -27.710 1.00 90.25 86 ILE A C 1
ATOM 689 O O . ILE A 1 86 ? 14.054 2.994 -27.526 1.00 90.25 86 ILE A O 1
ATOM 693 N N . ARG A 1 87 ? 16.168 2.978 -28.273 1.00 91.38 87 ARG A N 1
ATOM 694 C CA . ARG A 1 87 ? 16.189 4.391 -28.700 1.00 91.38 87 ARG A CA 1
ATOM 695 C C . ARG A 1 87 ? 15.318 4.649 -29.935 1.00 91.38 87 ARG A C 1
ATOM 697 O O . ARG A 1 87 ? 14.901 5.779 -30.172 1.00 91.38 87 ARG A O 1
ATOM 704 N N . PHE A 1 88 ? 15.030 3.603 -30.704 1.00 95.25 88 PHE A N 1
ATOM 705 C CA . PHE A 1 88 ? 14.283 3.649 -31.960 1.00 95.25 88 PHE A CA 1
ATOM 706 C C . PHE A 1 88 ? 12.899 3.004 -31.857 1.00 95.25 88 PHE A C 1
ATOM 708 O O . PHE A 1 88 ? 12.188 2.938 -32.858 1.00 95.25 88 PHE A O 1
ATOM 715 N N . SER A 1 89 ? 12.515 2.567 -30.658 1.00 96.75 89 SER A N 1
ATOM 716 C CA . SER A 1 89 ? 11.246 1.895 -30.411 1.00 96.75 89 SER A CA 1
ATOM 717 C C . SER A 1 89 ? 10.313 2.732 -29.571 1.00 96.75 89 SER A C 1
ATOM 719 O O . SER A 1 89 ? 10.730 3.522 -28.718 1.00 96.75 89 SER A O 1
ATOM 721 N N . GLU A 1 90 ? 9.030 2.550 -29.844 1.00 98.12 90 GLU A N 1
ATOM 722 C CA . GLU A 1 90 ? 7.948 3.281 -29.216 1.00 98.12 90 GLU A CA 1
ATOM 723 C C . GLU A 1 90 ? 6.897 2.317 -28.692 1.00 98.12 90 GLU A C 1
ATOM 725 O O . GLU A 1 90 ? 6.620 1.282 -29.304 1.00 98.12 90 GLU A O 1
ATOM 730 N N . VAL A 1 91 ? 6.296 2.679 -27.564 1.00 97.75 91 VAL A N 1
ATOM 731 C CA . VAL A 1 91 ? 5.145 1.979 -27.001 1.00 97.75 91 VAL A CA 1
ATOM 732 C C . VAL A 1 91 ? 4.046 2.965 -26.644 1.00 97.75 91 VAL A C 1
ATOM 734 O O . VAL A 1 91 ? 4.301 4.158 -26.468 1.00 97.75 91 VAL A O 1
ATOM 737 N N . LYS A 1 92 ? 2.817 2.462 -26.568 1.00 96.81 92 LYS A N 1
ATOM 738 C CA . LYS A 1 92 ? 1.668 3.180 -26.017 1.00 96.81 92 LYS A CA 1
ATOM 739 C C . LYS A 1 92 ? 0.671 2.213 -25.399 1.00 96.81 92 LYS A C 1
ATOM 741 O O . LYS A 1 92 ? 0.624 1.041 -25.770 1.00 96.81 92 LYS A O 1
ATOM 746 N N . LEU A 1 93 ? -0.175 2.717 -24.514 1.00 95.00 93 LEU A N 1
ATOM 747 C CA . LEU A 1 93 ? -1.309 1.978 -23.970 1.00 95.00 93 LEU A CA 1
ATOM 748 C C . LEU A 1 93 ? -2.304 1.624 -25.081 1.00 95.00 93 LEU A C 1
ATOM 750 O O . LEU A 1 93 ? -2.628 2.458 -25.933 1.00 95.00 93 LEU A O 1
ATOM 754 N N . LYS A 1 94 ? -2.836 0.398 -25.044 1.00 93.69 94 LYS A N 1
ATOM 755 C CA . LYS A 1 94 ? -3.844 -0.058 -26.013 1.00 93.69 94 LYS A CA 1
ATOM 756 C C . LYS A 1 94 ? -5.166 0.712 -25.909 1.00 93.69 94 LYS A C 1
ATOM 758 O O . LYS A 1 94 ? -5.814 0.942 -26.927 1.00 93.69 94 LYS A O 1
ATOM 763 N N . SER A 1 95 ? -5.571 1.124 -24.706 1.00 87.94 95 SER A N 1
ATOM 764 C CA . SER A 1 95 ? -6.778 1.929 -24.484 1.00 87.94 95 SER A CA 1
ATOM 765 C C . SER A 1 95 ? -6.618 2.910 -23.318 1.00 87.94 95 SER A C 1
ATOM 767 O O . SER A 1 95 ? -5.804 2.704 -22.416 1.00 87.94 95 SER A O 1
ATOM 769 N N . LYS A 1 96 ? -7.435 3.976 -23.315 1.00 75.38 96 LYS A N 1
ATOM 770 C CA . LYS A 1 96 ? -7.522 4.937 -22.195 1.00 75.38 96 LYS A CA 1
ATOM 771 C C . LYS A 1 96 ? -8.028 4.281 -20.904 1.00 75.38 96 LYS A C 1
ATOM 773 O O . LYS A 1 96 ? -7.686 4.737 -19.814 1.00 75.38 96 LYS A O 1
ATOM 778 N N . ASP A 1 97 ? -8.804 3.206 -21.021 1.00 68.88 97 ASP A N 1
ATOM 779 C CA . ASP A 1 97 ? -9.413 2.523 -19.876 1.00 68.88 97 ASP A CA 1
ATOM 780 C C . ASP A 1 97 ? -8.407 1.681 -19.088 1.00 68.88 97 ASP A C 1
ATOM 782 O O . ASP A 1 97 ? -8.563 1.523 -17.880 1.00 68.88 97 ASP A O 1
ATOM 786 N N . ILE A 1 98 ? -7.324 1.221 -19.726 1.00 63.56 98 ILE A N 1
ATOM 787 C CA . ILE A 1 98 ? -6.216 0.550 -19.030 1.00 63.56 98 ILE A CA 1
ATOM 788 C C . ILE A 1 98 ? -5.565 1.510 -18.028 1.00 63.56 98 ILE A C 1
ATOM 790 O O . ILE A 1 98 ? -5.317 1.119 -16.890 1.00 63.56 98 ILE A O 1
ATOM 794 N N . ASN A 1 99 ? -5.387 2.786 -18.399 1.00 55.91 99 ASN A N 1
ATOM 795 C CA . ASN A 1 99 ? -4.840 3.794 -17.487 1.00 55.91 99 ASN A CA 1
ATOM 796 C C . ASN A 1 99 ? -5.812 4.103 -16.342 1.00 55.91 99 ASN A C 1
ATOM 798 O O . ASN A 1 99 ? -5.411 4.172 -15.189 1.00 55.91 99 ASN A O 1
ATOM 802 N N . LYS A 1 100 ? -7.118 4.197 -16.629 1.00 51.50 100 LYS A N 1
ATOM 803 C CA . LYS A 1 100 ? -8.128 4.382 -15.576 1.00 51.50 100 LYS A CA 1
ATOM 804 C C . LYS A 1 100 ? -8.181 3.208 -14.618 1.00 51.50 100 LYS A C 1
ATOM 806 O O . LYS A 1 100 ? -8.341 3.447 -13.435 1.00 51.50 100 LYS A O 1
ATOM 811 N N . ASN A 1 101 ? -8.021 1.978 -15.096 1.00 44.56 101 ASN A N 1
ATOM 812 C CA . ASN A 1 101 ? -7.959 0.803 -14.241 1.00 44.56 101 ASN A CA 1
ATOM 813 C C . ASN A 1 101 ? -6.636 0.746 -13.469 1.00 44.56 101 ASN A C 1
ATOM 815 O O . ASN A 1 101 ? -6.661 0.389 -12.309 1.00 44.56 101 ASN A O 1
ATOM 819 N N . LEU A 1 102 ? -5.481 1.123 -14.018 1.00 49.81 102 LEU A N 1
ATOM 820 C CA . LEU A 1 102 ? -4.217 1.178 -13.259 1.00 49.81 102 LEU A CA 1
ATOM 821 C C . LEU A 1 102 ? -4.169 2.320 -12.235 1.00 49.81 102 LEU A C 1
ATOM 823 O O . LEU A 1 102 ? -3.696 2.100 -11.125 1.00 49.81 102 LEU A O 1
ATOM 827 N N . ILE A 1 103 ? -4.718 3.490 -12.570 1.00 46.38 103 ILE A N 1
ATOM 828 C CA . ILE A 1 103 ? -4.849 4.640 -11.666 1.00 46.38 103 ILE A CA 1
ATOM 829 C C . ILE A 1 103 ? -5.938 4.376 -10.615 1.00 46.38 103 ILE A C 1
ATOM 831 O O . ILE A 1 103 ? -5.656 4.512 -9.430 1.00 46.38 103 ILE A O 1
ATOM 835 N N . ARG A 1 104 ? -7.135 3.884 -10.986 1.00 42.00 104 ARG A N 1
ATOM 836 C CA . ARG A 1 104 ? -8.132 3.440 -9.990 1.00 42.00 104 ARG A CA 1
ATOM 837 C C . ARG A 1 104 ? -7.588 2.324 -9.132 1.00 42.00 104 ARG A C 1
ATOM 839 O O . ARG A 1 104 ? -7.795 2.351 -7.939 1.00 42.00 104 ARG A O 1
ATOM 846 N N . LEU A 1 105 ? -6.867 1.365 -9.698 1.00 38.69 105 LEU A N 1
ATOM 847 C CA . LEU A 1 105 ? -6.358 0.239 -8.922 1.00 38.69 105 LEU A CA 1
ATOM 848 C C . LEU A 1 105 ? -5.086 0.584 -8.121 1.00 38.69 105 LEU A C 1
ATOM 850 O O . LEU A 1 105 ? -4.610 -0.249 -7.352 1.00 38.69 105 LEU A O 1
ATOM 854 N N . SER A 1 106 ? -4.576 1.815 -8.267 1.00 44.88 106 SER A N 1
ATOM 855 C CA . SER A 1 106 ? -3.647 2.436 -7.319 1.00 44.88 106 SER A CA 1
ATOM 856 C C . SER A 1 106 ? -4.352 3.047 -6.097 1.00 44.88 106 SER A C 1
ATOM 858 O O . SER A 1 106 ? -3.693 3.287 -5.093 1.00 44.88 106 SER A O 1
ATOM 860 N N . GLU A 1 107 ? -5.683 3.196 -6.141 1.00 46.84 107 GLU A N 1
ATOM 861 C CA . GLU A 1 107 ? -6.541 3.631 -5.023 1.00 46.84 107 GLU A CA 1
ATOM 862 C C . GLU A 1 107 ? -7.560 2.552 -4.570 1.00 46.84 107 GLU A C 1
ATOM 864 O O . GLU A 1 107 ? -8.163 2.670 -3.507 1.00 46.84 107 GLU A O 1
ATOM 869 N N . ASP A 1 108 ? -7.745 1.469 -5.331 1.00 57.56 108 ASP A N 1
ATOM 870 C CA . ASP A 1 108 ? -8.902 0.568 -5.231 1.00 57.56 108 ASP A CA 1
ATOM 871 C C . ASP A 1 108 ? -8.483 -0.897 -5.478 1.00 57.56 108 ASP A C 1
ATOM 873 O O . ASP A 1 108 ? -7.573 -1.153 -6.256 1.00 57.56 108 ASP A O 1
ATOM 877 N N . GLU A 1 109 ? -9.101 -1.861 -4.792 1.00 44.50 109 GLU A N 1
ATOM 878 C CA . GLU A 1 109 ? -8.969 -3.342 -4.844 1.00 44.50 109 GLU A CA 1
ATOM 879 C C . GLU A 1 109 ? -7.592 -4.044 -5.060 1.00 44.50 109 GLU A C 1
ATOM 881 O O . GLU A 1 109 ? -7.299 -5.002 -4.347 1.00 44.50 109 GLU A O 1
ATOM 886 N N . ARG A 1 110 ? -6.722 -3.650 -6.006 1.00 46.16 110 ARG A N 1
ATOM 887 C CA . ARG A 1 110 ? -5.398 -4.276 -6.226 1.00 46.16 110 ARG A CA 1
ATOM 888 C C . ARG A 1 110 ? -4.373 -3.859 -5.193 1.00 46.16 110 ARG A C 1
ATOM 890 O O . ARG A 1 110 ? -3.593 -4.716 -4.823 1.00 46.16 110 ARG A O 1
ATOM 897 N N . TYR A 1 111 ? -4.391 -2.631 -4.672 1.00 50.09 111 TYR A N 1
ATOM 898 C CA . TYR A 1 111 ? -3.561 -2.292 -3.508 1.00 50.09 111 TYR A CA 1
ATOM 899 C C . TYR A 1 111 ? -4.007 -3.094 -2.277 1.00 50.09 111 TYR A C 1
ATOM 901 O O . TYR A 1 111 ? -3.178 -3.655 -1.572 1.00 50.09 111 TYR A O 1
ATOM 909 N N . LYS A 1 112 ? -5.324 -3.284 -2.092 1.00 49.81 112 LYS A N 1
ATOM 910 C CA . LYS A 1 112 ? -5.870 -4.195 -1.073 1.00 49.81 112 LYS A CA 1
ATOM 911 C C . LYS A 1 112 ? -5.460 -5.647 -1.323 1.00 49.81 112 LYS A C 1
ATOM 913 O O . LYS A 1 112 ? -5.066 -6.298 -0.371 1.00 49.81 112 LYS A O 1
ATOM 918 N N . ASN A 1 113 ? -5.485 -6.145 -2.563 1.00 46.44 113 ASN A N 1
ATOM 919 C CA . ASN A 1 113 ? -5.044 -7.504 -2.906 1.00 46.44 113 ASN A CA 1
ATOM 920 C C . ASN A 1 113 ? -3.515 -7.673 -2.923 1.00 46.44 113 ASN A C 1
ATOM 922 O O . ASN A 1 113 ? -3.044 -8.774 -2.694 1.00 46.44 113 ASN A O 1
ATOM 926 N N . TYR A 1 114 ? -2.740 -6.615 -3.145 1.00 49.59 114 TYR A N 1
ATOM 927 C CA . TYR A 1 114 ? -1.277 -6.577 -3.067 1.00 49.59 114 TYR A CA 1
ATOM 928 C C . TYR A 1 114 ? -0.831 -6.575 -1.606 1.00 49.59 114 TYR A C 1
ATOM 930 O O . TYR A 1 114 ? -0.017 -7.405 -1.218 1.00 49.59 114 TYR A O 1
ATOM 938 N N . VAL A 1 115 ? -1.461 -5.747 -0.765 1.00 50.12 115 VAL A N 1
ATOM 939 C CA . VAL A 1 115 ? -1.335 -5.824 0.695 1.00 50.12 115 VAL A CA 1
ATOM 940 C C . VAL A 1 115 ? -1.824 -7.184 1.187 1.00 50.12 115 VAL A C 1
ATOM 942 O O . VAL A 1 115 ? -1.146 -7.779 2.005 1.00 50.12 115 VAL A O 1
ATOM 945 N N . LYS A 1 116 ? -2.917 -7.745 0.649 1.00 49.22 116 LYS A N 1
ATOM 946 C CA . LYS A 1 116 ? -3.393 -9.100 0.980 1.00 49.22 116 LYS A CA 1
ATOM 947 C C . LYS A 1 116 ? -2.377 -10.174 0.562 1.00 49.22 116 LYS A C 1
ATOM 949 O O . LYS A 1 116 ? -2.008 -10.987 1.388 1.00 49.22 116 LYS A O 1
ATOM 954 N N . HIS A 1 117 ? -1.849 -10.177 -0.657 1.00 46.44 117 HIS A N 1
ATOM 955 C CA . HIS A 1 117 ? -0.892 -11.202 -1.096 1.00 46.44 117 HIS A CA 1
ATOM 956 C C . HIS A 1 117 ? 0.483 -11.074 -0.424 1.00 46.44 117 HIS A C 1
ATOM 958 O O . HIS A 1 117 ? 1.074 -12.088 -0.063 1.00 46.44 117 HIS A O 1
ATOM 964 N N . ILE A 1 118 ? 0.965 -9.858 -0.148 1.00 50.47 118 ILE A N 1
ATOM 965 C CA . ILE A 1 118 ? 2.175 -9.652 0.664 1.00 50.47 118 ILE A CA 1
ATOM 966 C C . ILE A 1 118 ? 1.924 -10.016 2.140 1.00 50.47 118 ILE A C 1
ATOM 968 O O . ILE A 1 118 ? 2.800 -10.596 2.781 1.00 50.47 118 ILE A O 1
ATOM 972 N N . ALA A 1 119 ? 0.730 -9.739 2.678 1.00 53.00 119 ALA A N 1
ATOM 973 C CA . ALA A 1 119 ? 0.375 -10.041 4.067 1.00 53.00 119 ALA A CA 1
ATOM 974 C C . ALA A 1 119 ? 0.043 -11.512 4.334 1.00 53.00 119 ALA A C 1
ATOM 976 O O . ALA A 1 119 ? 0.233 -11.963 5.461 1.00 53.00 119 ALA A O 1
ATOM 977 N N . TYR A 1 120 ? -0.463 -12.252 3.346 1.00 50.06 120 TYR A N 1
ATOM 978 C CA . TYR A 1 120 ? -0.881 -13.641 3.531 1.00 50.06 120 TYR A CA 1
ATOM 979 C C . TYR A 1 120 ? 0.174 -14.654 3.072 1.00 50.06 120 TYR A C 1
ATOM 981 O O . TYR A 1 120 ? 0.358 -15.647 3.773 1.00 50.06 120 TYR A O 1
ATOM 989 N N . ASP A 1 121 ? 0.918 -14.398 1.988 1.00 44.41 121 ASP A N 1
ATOM 990 C CA . ASP A 1 121 ? 1.793 -15.427 1.403 1.00 44.41 121 ASP A CA 1
ATOM 991 C C . ASP A 1 121 ? 3.285 -15.250 1.734 1.00 44.41 121 ASP A C 1
ATOM 993 O O . ASP A 1 121 ? 4.053 -16.190 1.551 1.00 44.41 121 ASP A O 1
ATOM 997 N N . ASN A 1 122 ? 3.724 -14.085 2.243 1.00 50.66 122 ASN A N 1
ATOM 998 C CA . ASN A 1 122 ? 5.155 -13.857 2.502 1.00 50.66 122 ASN A CA 1
ATOM 999 C C . ASN A 1 122 ? 5.484 -12.862 3.634 1.00 50.66 122 ASN A C 1
ATOM 1001 O O . ASN A 1 122 ? 6.496 -12.156 3.620 1.00 50.66 122 ASN A O 1
ATOM 1005 N N . TYR A 1 123 ? 4.627 -12.822 4.656 1.00 61.31 123 TYR A N 1
ATOM 1006 C CA . TYR A 1 123 ? 4.737 -11.898 5.789 1.00 61.31 123 TYR A CA 1
ATOM 1007 C C . TYR A 1 123 ? 6.088 -11.966 6.521 1.00 61.31 123 TYR A C 1
ATOM 1009 O O . TYR A 1 123 ? 6.600 -10.944 6.971 1.00 61.31 123 TYR A O 1
ATOM 1017 N N . SER A 1 124 ? 6.696 -13.150 6.636 1.00 55.09 124 SER A N 1
ATOM 1018 C CA . SER A 1 124 ? 7.990 -13.320 7.310 1.00 55.09 124 SER A CA 1
ATOM 1019 C C . SER A 1 124 ? 9.152 -12.681 6.540 1.00 55.09 124 SER A C 1
ATOM 1021 O O . SER A 1 124 ? 10.073 -12.156 7.166 1.00 55.09 124 SER A O 1
ATOM 1023 N N . GLU A 1 125 ? 9.109 -12.679 5.206 1.00 53.53 125 GLU A N 1
ATOM 1024 C CA . GLU A 1 125 ? 10.123 -12.046 4.354 1.00 53.53 125 GLU A CA 1
ATOM 1025 C C . GLU A 1 125 ? 9.919 -10.532 4.276 1.00 53.53 125 GLU A C 1
ATOM 1027 O O . GLU A 1 125 ? 10.874 -9.781 4.481 1.00 53.53 125 GLU A O 1
ATOM 1032 N N . ALA A 1 126 ? 8.673 -10.071 4.110 1.00 54.06 126 ALA A N 1
ATOM 1033 C CA . ALA A 1 126 ? 8.342 -8.645 4.162 1.00 54.06 126 ALA A CA 1
ATOM 1034 C C . ALA A 1 126 ? 8.739 -8.025 5.511 1.00 54.06 126 ALA A C 1
ATOM 1036 O O . ALA A 1 126 ? 9.350 -6.958 5.555 1.00 54.06 126 ALA A O 1
ATOM 1037 N N . ARG A 1 127 ? 8.473 -8.737 6.613 1.00 59.44 127 ARG A N 1
ATOM 1038 C CA . ARG A 1 127 ? 8.878 -8.339 7.962 1.00 59.44 127 ARG A CA 1
ATOM 1039 C C . ARG A 1 127 ? 10.398 -8.247 8.113 1.00 59.44 127 ARG A C 1
ATOM 1041 O O . ARG A 1 127 ? 10.865 -7.257 8.658 1.00 59.44 127 ARG A O 1
ATOM 1048 N N . LYS A 1 128 ? 11.171 -9.215 7.602 1.00 61.09 128 LYS A N 1
ATOM 1049 C CA . LYS A 1 128 ? 12.648 -9.165 7.641 1.00 61.09 128 LYS A CA 1
ATOM 1050 C C . LYS A 1 128 ? 13.210 -7.968 6.876 1.00 61.09 128 LYS A C 1
ATOM 1052 O O . LYS A 1 128 ? 14.146 -7.334 7.352 1.00 61.09 128 LYS A O 1
ATOM 1057 N N . CYS A 1 129 ? 12.639 -7.648 5.715 1.00 49.81 129 CYS A N 1
ATOM 1058 C CA . CYS A 1 129 ? 13.026 -6.454 4.972 1.00 49.81 129 CYS A CA 1
ATOM 1059 C C . CYS A 1 129 ? 12.660 -5.183 5.749 1.00 49.81 129 CYS A C 1
ATOM 1061 O O . CYS A 1 129 ? 13.504 -4.308 5.879 1.00 49.81 129 CYS A O 1
ATOM 1063 N N . LEU A 1 130 ? 11.462 -5.103 6.334 1.00 51.84 130 LEU A N 1
ATOM 1064 C CA . LEU A 1 130 ? 10.972 -3.909 7.035 1.00 51.84 130 LEU A CA 1
ATOM 1065 C C . LEU A 1 130 ? 11.643 -3.669 8.400 1.00 51.84 130 LEU A C 1
ATOM 1067 O O . LEU A 1 130 ? 11.841 -2.520 8.780 1.00 51.84 130 LEU A O 1
ATOM 1071 N N . GLU A 1 131 ? 12.057 -4.722 9.112 1.00 53.94 131 GLU A N 1
ATOM 1072 C CA . GLU A 1 131 ? 12.804 -4.622 10.381 1.00 53.94 131 GLU A CA 1
ATOM 1073 C C . GLU A 1 131 ? 14.219 -4.030 10.204 1.00 53.94 131 GLU A C 1
ATOM 1075 O O . GLU A 1 131 ? 14.814 -3.576 11.179 1.00 53.94 131 GLU A O 1
ATOM 1080 N N . SER A 1 132 ? 14.750 -3.993 8.975 1.00 52.25 132 SER A N 1
ATOM 1081 C CA . SER A 1 132 ? 16.085 -3.456 8.665 1.00 52.25 132 SER A CA 1
ATOM 1082 C C . SER A 1 132 ? 16.125 -1.969 8.272 1.00 52.25 132 SER A C 1
ATOM 1084 O O . SER A 1 132 ? 17.191 -1.477 7.904 1.00 52.25 132 SER A O 1
ATOM 1086 N N . ILE A 1 133 ? 14.999 -1.241 8.329 1.00 53.00 133 ILE A N 1
ATOM 1087 C CA . ILE A 1 133 ? 14.862 0.088 7.699 1.00 53.00 133 ILE A CA 1
ATOM 1088 C C . ILE A 1 133 ? 14.631 1.214 8.733 1.00 53.00 133 ILE A C 1
ATOM 1090 O O . ILE A 1 133 ? 14.184 0.976 9.855 1.00 53.00 133 ILE A O 1
ATOM 1094 N N . THR A 1 134 ? 15.005 2.439 8.345 1.00 58.56 134 THR A N 1
ATOM 1095 C CA . THR A 1 134 ? 15.005 3.712 9.093 1.00 58.56 134 THR A CA 1
ATOM 1096 C C . THR A 1 134 ? 13.630 4.151 9.629 1.00 58.56 134 THR A C 1
ATOM 1098 O O . THR A 1 134 ? 12.588 3.651 9.205 1.00 58.56 134 THR A O 1
ATOM 1101 N N . ASP A 1 135 ? 13.623 5.119 10.557 1.00 57.34 135 ASP A N 1
ATOM 1102 C CA . ASP A 1 135 ? 12.428 5.578 11.290 1.00 57.34 135 ASP A CA 1
ATOM 1103 C C . ASP A 1 135 ? 11.263 6.042 10.386 1.00 57.34 135 ASP A C 1
ATOM 1105 O O . ASP A 1 135 ? 10.110 5.742 10.693 1.00 57.34 135 ASP A O 1
ATOM 1109 N N . ASP A 1 136 ? 11.533 6.653 9.225 1.00 52.50 136 ASP A N 1
ATOM 1110 C CA . ASP A 1 136 ? 10.497 7.141 8.290 1.00 52.50 136 ASP A CA 1
ATOM 1111 C C . ASP A 1 136 ? 9.599 6.027 7.709 1.00 52.50 136 ASP A C 1
ATOM 1113 O O . ASP A 1 136 ? 8.454 6.269 7.320 1.00 52.50 136 ASP A O 1
ATOM 1117 N N . LEU A 1 137 ? 10.076 4.776 7.671 1.00 60.75 137 LEU A N 1
ATOM 1118 C CA . LEU A 1 137 ? 9.288 3.629 7.200 1.00 60.75 137 LEU A CA 1
ATOM 1119 C C . LEU A 1 137 ? 8.556 2.882 8.324 1.00 60.75 137 LEU A C 1
ATOM 1121 O O . LEU A 1 137 ? 7.699 2.045 8.026 1.00 60.75 137 LEU A O 1
ATOM 1125 N N . ARG A 1 138 ? 8.791 3.219 9.601 1.00 61.06 138 ARG A N 1
ATOM 1126 C CA . ARG A 1 138 ? 8.030 2.645 10.728 1.00 61.06 138 ARG A CA 1
ATOM 1127 C C . ARG A 1 138 ? 6.559 3.049 10.702 1.00 61.06 138 ARG A C 1
ATOM 1129 O O . ARG A 1 138 ? 5.700 2.189 10.894 1.00 61.06 138 ARG A O 1
ATOM 1136 N N . VAL A 1 139 ? 6.270 4.304 10.349 1.00 64.12 139 VAL A N 1
ATOM 1137 C CA . VAL A 1 139 ? 4.896 4.799 10.135 1.00 64.12 139 VAL A CA 1
ATOM 1138 C C . VAL A 1 139 ? 4.202 4.001 9.027 1.00 64.12 139 VAL A C 1
ATOM 1140 O O . VAL A 1 139 ? 3.048 3.586 9.163 1.00 64.12 139 VAL A O 1
ATOM 1143 N N . SER A 1 140 ? 4.938 3.691 7.954 1.00 73.50 140 SER A N 1
ATOM 1144 C CA . SER A 1 140 ? 4.428 2.866 6.852 1.00 73.50 140 SER A CA 1
ATOM 1145 C C . SER A 1 140 ? 4.134 1.428 7.299 1.00 73.50 140 SER A C 1
ATOM 1147 O O . SER A 1 140 ? 3.112 0.861 6.910 1.00 73.50 140 SER A O 1
ATOM 1149 N N . LEU A 1 141 ? 4.978 0.842 8.156 1.00 79.38 141 LEU A N 1
ATOM 1150 C CA . LEU A 1 141 ? 4.766 -0.502 8.700 1.00 79.38 141 LEU A CA 1
ATOM 1151 C C . LEU A 1 141 ? 3.551 -0.570 9.641 1.00 79.38 141 LEU A C 1
ATOM 1153 O O . LEU A 1 141 ? 2.769 -1.519 9.549 1.00 79.38 141 LEU A O 1
ATOM 1157 N N . GLY A 1 142 ? 3.360 0.440 10.496 1.00 85.25 142 GLY A N 1
ATOM 1158 C CA . GLY A 1 142 ? 2.169 0.559 11.344 1.00 85.25 142 GLY A CA 1
ATOM 1159 C C . GLY A 1 142 ? 0.885 0.578 10.514 1.00 85.25 142 GLY A C 1
ATOM 1160 O O . GLY A 1 142 ? -0.031 -0.211 10.759 1.00 85.25 142 GLY A O 1
ATOM 1161 N N . GLY A 1 143 ? 0.870 1.386 9.448 1.00 85.06 143 GLY A N 1
ATOM 1162 C CA . GLY A 1 143 ? -0.231 1.422 8.483 1.00 85.06 143 GLY A CA 1
ATOM 1163 C C . GLY A 1 143 ? -0.509 0.063 7.830 1.00 85.06 143 GLY A C 1
ATOM 1164 O O . GLY A 1 143 ? -1.665 -0.349 7.741 1.00 85.06 143 GLY A O 1
ATOM 1165 N N . ILE A 1 144 ? 0.532 -0.677 7.429 1.00 82.69 144 ILE A N 1
ATOM 1166 C CA . ILE A 1 144 ? 0.382 -2.025 6.849 1.00 82.69 144 ILE A CA 1
ATOM 1167 C C . ILE A 1 144 ? -0.283 -2.983 7.843 1.00 82.69 144 ILE A C 1
ATOM 1169 O O . ILE A 1 144 ? -1.261 -3.641 7.482 1.00 82.69 144 ILE A O 1
ATOM 1173 N N . TYR A 1 145 ? 0.204 -3.063 9.085 1.00 88.00 145 TYR A N 1
ATOM 1174 C CA . TYR A 1 145 ? -0.401 -3.937 10.096 1.00 88.00 145 TYR A CA 1
ATOM 1175 C C . TYR A 1 145 ? -1.853 -3.569 10.376 1.00 88.00 145 TYR A C 1
ATOM 1177 O O . TYR A 1 145 ? -2.700 -4.459 10.458 1.00 88.00 145 TYR A O 1
ATOM 1185 N N . MET A 1 146 ? -2.166 -2.278 10.432 1.00 91.38 146 MET A N 1
ATOM 1186 C CA . MET A 1 146 ? -3.540 -1.830 10.594 1.00 91.38 146 MET A CA 1
ATOM 1187 C C . MET A 1 146 ? -4.427 -2.260 9.414 1.00 91.38 146 MET A C 1
ATOM 1189 O O . MET A 1 146 ? -5.483 -2.839 9.642 1.00 91.38 146 MET A O 1
ATOM 1193 N N . PHE A 1 147 ? -3.987 -2.109 8.158 1.00 86.56 147 PHE A N 1
ATOM 1194 C CA . PHE A 1 147 ? -4.766 -2.573 6.998 1.00 86.56 147 PHE A CA 1
ATOM 1195 C C . PHE A 1 147 ? -5.013 -4.090 6.995 1.00 86.56 147 PHE A C 1
ATOM 1197 O O . PHE A 1 147 ? -6.063 -4.562 6.530 1.00 86.56 147 PHE A O 1
ATOM 1204 N N . ILE A 1 148 ? -4.065 -4.871 7.520 1.00 84.25 148 ILE A N 1
ATOM 1205 C CA . ILE A 1 148 ? -4.254 -6.310 7.733 1.00 84.25 148 ILE A CA 1
ATOM 1206 C C . ILE A 1 148 ? -5.310 -6.536 8.821 1.00 84.25 148 ILE A C 1
ATOM 1208 O O . ILE A 1 148 ? -6.255 -7.301 8.604 1.00 84.25 148 ILE A O 1
ATOM 1212 N N . GLY A 1 149 ? -5.204 -5.824 9.947 1.00 91.25 149 GLY A N 1
ATOM 1213 C CA . GLY A 1 149 ? -6.199 -5.832 11.019 1.00 91.25 149 GLY A CA 1
ATOM 1214 C C . GLY A 1 149 ? -7.609 -5.512 10.515 1.00 91.25 149 GLY A C 1
ATOM 1215 O O . GLY A 1 149 ? -8.537 -6.278 10.782 1.00 91.25 149 GLY A O 1
ATOM 1216 N N . ASP A 1 150 ? -7.760 -4.472 9.693 1.00 89.38 150 ASP A N 1
ATOM 1217 C CA . ASP A 1 150 ? -9.025 -4.065 9.067 1.00 89.38 150 ASP A CA 1
ATOM 1218 C C . ASP A 1 150 ? -9.612 -5.150 8.165 1.00 89.38 150 ASP A C 1
ATOM 1220 O O . ASP A 1 150 ? -10.831 -5.301 8.046 1.00 89.38 150 ASP A O 1
ATOM 1224 N N . THR A 1 151 ? -8.749 -5.908 7.487 1.00 83.12 151 THR A N 1
ATOM 1225 C CA . THR A 1 151 ? -9.186 -7.025 6.646 1.00 83.12 151 THR A CA 1
ATOM 1226 C C . THR A 1 151 ? -9.826 -8.107 7.505 1.00 83.12 151 THR A C 1
ATOM 1228 O O . THR A 1 151 ? -10.960 -8.499 7.230 1.00 83.12 151 THR A O 1
ATOM 1231 N N . TYR A 1 152 ? -9.176 -8.491 8.605 1.00 87.25 152 TYR A N 1
ATOM 1232 C CA . TYR A 1 152 ? -9.767 -9.409 9.579 1.00 87.25 152 TYR A CA 1
ATOM 1233 C C . TYR A 1 152 ? -11.000 -8.822 10.280 1.00 87.25 152 TYR A C 1
ATOM 1235 O O . TYR A 1 152 ? -11.947 -9.557 10.567 1.00 87.25 152 TYR A O 1
ATOM 1243 N N . TYR A 1 153 ? -11.051 -7.501 10.483 1.00 92.69 153 TYR A N 1
ATOM 1244 C CA . TYR A 1 153 ? -12.194 -6.830 11.106 1.00 92.69 153 TYR A CA 1
ATOM 1245 C C . TYR A 1 153 ? -13.445 -6.974 10.238 1.00 92.69 153 TYR A C 1
ATOM 1247 O O . TYR A 1 153 ? -14.523 -7.307 10.738 1.00 92.69 153 TYR A O 1
ATOM 1255 N N . ARG A 1 154 ? -13.302 -6.776 8.919 1.00 86.75 154 ARG A N 1
ATOM 1256 C CA . ARG A 1 154 ? -14.382 -6.972 7.936 1.00 86.75 154 ARG A CA 1
ATOM 1257 C C . ARG A 1 154 ? -14.862 -8.422 7.884 1.00 86.75 154 ARG A C 1
ATOM 1259 O O . ARG A 1 154 ? -16.055 -8.661 7.718 1.00 86.75 154 ARG A O 1
ATOM 1266 N N . GLU A 1 155 ? -13.956 -9.372 8.091 1.00 87.69 155 GLU A N 1
ATOM 1267 C CA . GLU A 1 155 ? -14.263 -10.804 8.217 1.00 87.69 155 GLU A CA 1
ATOM 1268 C C . GLU A 1 155 ? -14.829 -11.185 9.598 1.00 87.69 155 GLU A C 1
ATOM 1270 O O . GLU A 1 155 ? -15.162 -12.345 9.833 1.00 87.69 155 GLU A O 1
ATOM 1275 N N . LYS A 1 156 ? -14.975 -10.213 10.511 1.00 94.75 156 LYS A N 1
ATOM 1276 C CA . LYS A 1 156 ? -15.407 -10.393 11.907 1.00 94.75 156 LYS A CA 1
ATOM 1277 C C . LYS A 1 156 ? -14.483 -11.301 12.730 1.00 94.75 156 LYS A C 1
ATOM 1279 O O . LYS A 1 156 ? -14.897 -11.833 13.759 1.00 94.75 156 LYS A O 1
ATOM 1284 N N . ASN A 1 157 ? -13.225 -11.454 12.317 1.00 93.81 157 ASN A N 1
ATOM 1285 C CA . ASN A 1 157 ? -12.199 -12.158 13.080 1.00 93.81 157 ASN A CA 1
ATOM 1286 C C . ASN A 1 157 ? -11.494 -11.187 14.040 1.00 93.81 157 ASN A C 1
ATOM 1288 O O . ASN A 1 157 ? -10.345 -10.794 13.838 1.00 93.81 157 ASN A O 1
ATOM 1292 N N . TYR A 1 158 ? -12.213 -10.785 15.089 1.00 96.50 158 TYR A N 1
ATOM 1293 C CA . TYR A 1 158 ? -11.756 -9.742 16.009 1.00 96.50 158 TYR A CA 1
ATOM 1294 C C . TYR A 1 158 ? -10.521 -10.138 16.825 1.00 96.50 158 TYR A C 1
ATOM 1296 O O . TYR A 1 158 ? -9.736 -9.261 17.173 1.00 96.50 158 TYR A O 1
ATOM 1304 N N . THR A 1 159 ? -10.296 -11.433 17.072 1.00 96.00 159 THR A N 1
ATOM 1305 C CA . THR A 1 159 ? -9.066 -11.923 17.715 1.00 96.00 159 THR A CA 1
ATOM 1306 C C . THR A 1 159 ? -7.841 -11.590 16.869 1.00 96.00 159 THR A C 1
ATOM 1308 O O . THR A 1 159 ? -6.909 -10.966 17.368 1.00 96.00 159 THR A O 1
ATOM 1311 N N . LYS A 1 160 ? -7.866 -11.908 15.568 1.00 91.38 160 LYS A N 1
ATOM 1312 C CA . LYS A 1 160 ? -6.761 -11.547 14.669 1.00 91.38 160 LYS A CA 1
ATOM 1313 C C . LYS A 1 160 ? -6.658 -10.045 14.442 1.00 91.38 160 LYS A C 1
ATOM 1315 O O . LYS A 1 160 ? -5.551 -9.523 14.378 1.00 91.38 160 LYS A O 1
ATOM 1320 N N . THR A 1 161 ? -7.779 -9.327 14.354 1.00 95.19 161 THR A N 1
ATOM 1321 C CA . THR A 1 161 ? -7.724 -7.858 14.302 1.00 95.19 161 THR A CA 1
ATOM 1322 C C . THR A 1 161 ? -6.976 -7.295 15.507 1.00 95.19 161 THR A C 1
ATOM 1324 O O . THR A 1 161 ? -6.083 -6.471 15.323 1.00 95.19 161 THR A O 1
ATOM 1327 N N . LYS A 1 162 ? -7.288 -7.783 16.717 1.00 97.06 162 LYS A N 1
ATOM 1328 C CA . LYS A 1 162 ? -6.631 -7.376 17.966 1.00 97.06 162 LYS A CA 1
ATOM 1329 C C . LYS A 1 162 ? -5.117 -7.578 17.882 1.00 97.06 162 LYS A C 1
ATOM 1331 O O . LYS A 1 162 ? -4.363 -6.653 18.172 1.00 97.06 162 LYS A O 1
ATOM 1336 N N . GLU A 1 163 ? -4.680 -8.755 17.430 1.00 95.31 163 GLU A N 1
ATOM 1337 C CA . GLU A 1 163 ? -3.259 -9.080 17.247 1.00 95.31 163 GLU A CA 1
ATOM 1338 C C . GLU A 1 163 ? -2.549 -8.082 16.319 1.00 95.31 163 GLU A C 1
ATOM 1340 O O . GLU A 1 163 ? -1.485 -7.565 16.662 1.00 95.31 163 GLU A O 1
ATOM 1345 N N . TYR A 1 164 ? -3.136 -7.771 15.161 1.00 94.00 164 TYR A N 1
ATOM 1346 C CA . TYR A 1 164 ? -2.509 -6.881 14.181 1.00 94.00 164 TYR A CA 1
ATOM 1347 C C . TYR A 1 164 ? -2.546 -5.404 14.578 1.00 94.00 164 TYR A C 1
ATOM 1349 O O . TYR A 1 164 ? -1.578 -4.689 14.323 1.00 94.00 164 TYR A O 1
ATOM 1357 N N . TYR A 1 165 ? -3.602 -4.939 15.241 1.00 95.38 165 TYR A N 1
ATOM 1358 C CA . TYR A 1 165 ? -3.632 -3.577 15.780 1.00 95.38 165 TYR A CA 1
ATOM 1359 C C . TYR A 1 165 ? -2.580 -3.385 16.882 1.00 95.38 165 TYR A C 1
ATOM 1361 O O . TYR A 1 165 ? -1.878 -2.376 16.882 1.00 95.38 165 TYR A O 1
ATOM 1369 N N . LEU A 1 166 ? -2.366 -4.382 17.750 1.00 95.06 166 LEU A N 1
ATOM 1370 C CA . LEU A 1 166 ? -1.267 -4.351 18.723 1.00 95.06 166 LEU A CA 1
ATOM 1371 C C . LEU A 1 166 ? 0.110 -4.315 18.049 1.00 95.06 166 LEU A C 1
ATOM 1373 O O . LEU A 1 166 ? 1.007 -3.609 18.513 1.00 95.06 166 LEU A O 1
ATOM 1377 N N . LEU A 1 167 ? 0.291 -5.048 16.946 1.00 91.06 167 LEU A N 1
ATOM 1378 C CA . LEU A 1 167 ? 1.522 -4.970 16.158 1.00 91.06 167 LEU A CA 1
ATOM 1379 C C . LEU A 1 167 ? 1.720 -3.577 15.552 1.00 91.06 167 LEU A C 1
ATOM 1381 O O . LEU A 1 167 ? 2.845 -3.082 15.594 1.00 91.06 167 LEU A O 1
ATOM 1385 N N . ALA A 1 168 ? 0.659 -2.939 15.046 1.00 91.94 168 ALA A N 1
ATOM 1386 C CA . ALA A 1 168 ? 0.707 -1.573 14.522 1.00 91.94 168 ALA A CA 1
ATOM 1387 C C . ALA A 1 168 ? 1.160 -0.568 15.594 1.00 91.94 168 ALA A C 1
ATOM 1389 O O . ALA A 1 168 ? 2.130 0.155 15.373 1.00 91.94 168 ALA A O 1
ATOM 1390 N N . ILE A 1 169 ? 0.542 -0.606 16.781 1.00 92.56 169 ILE A N 1
ATOM 1391 C CA . ILE A 1 169 ? 0.902 0.243 17.933 1.00 92.56 169 ILE A CA 1
ATOM 1392 C C . ILE A 1 169 ? 2.356 0.007 18.364 1.00 92.56 169 ILE A C 1
ATOM 1394 O O . ILE A 1 169 ? 3.078 0.940 18.708 1.00 92.56 169 ILE A O 1
ATOM 1398 N N . LYS A 1 170 ? 2.818 -1.249 18.338 1.00 90.94 170 LYS A N 1
ATOM 1399 C CA . LYS A 1 170 ? 4.185 -1.595 18.747 1.00 90.94 170 LYS A CA 1
ATOM 1400 C C . LYS A 1 170 ? 5.250 -1.007 17.819 1.00 90.94 170 LYS A C 1
ATOM 1402 O O . LYS A 1 170 ? 6.349 -0.714 18.287 1.00 90.94 170 LYS A O 1
ATOM 1407 N N . VAL A 1 171 ? 4.969 -0.904 16.520 1.00 84.69 171 VAL A N 1
ATOM 1408 C CA . VAL A 1 171 ? 5.947 -0.413 15.531 1.00 84.69 171 VAL A CA 1
ATOM 1409 C C . VAL A 1 171 ? 5.809 1.071 15.222 1.00 84.69 171 VAL A C 1
ATOM 1411 O O . VAL A 1 171 ? 6.780 1.661 14.756 1.00 84.69 171 VAL A O 1
ATOM 1414 N N . SER A 1 172 ? 4.647 1.669 15.490 1.00 84.44 172 SER A N 1
ATOM 1415 C CA . SER A 1 172 ? 4.375 3.085 15.254 1.00 84.44 172 SER A CA 1
ATOM 1416 C C . SER A 1 172 ? 3.599 3.668 16.431 1.00 84.44 172 SER A C 1
ATOM 1418 O O . SER A 1 172 ? 2.493 3.231 16.742 1.00 84.44 172 SER A O 1
ATOM 1420 N N . SER A 1 173 ? 4.170 4.681 17.076 1.00 75.56 173 SER A N 1
ATOM 1421 C CA . SER A 1 173 ? 3.628 5.312 18.284 1.00 75.56 173 SER A CA 1
ATOM 1422 C C . SER A 1 173 ? 2.625 6.433 17.976 1.00 75.56 173 SER A C 1
ATOM 1424 O O . SER A 1 173 ? 2.736 7.530 18.518 1.00 75.56 173 SER A O 1
ATOM 1426 N N . GLY A 1 174 ? 1.660 6.168 17.092 1.00 84.19 174 GLY A N 1
ATOM 1427 C CA . GLY A 1 174 ? 0.649 7.142 16.674 1.00 84.19 174 GLY A CA 1
ATOM 1428 C C . GLY A 1 174 ? -0.704 6.923 17.358 1.00 84.19 174 GLY A C 1
ATOM 1429 O O . GLY A 1 174 ? -1.182 5.788 17.440 1.00 84.19 174 GLY A O 1
ATOM 1430 N N . PHE A 1 175 ? -1.375 8.007 17.773 1.00 88.50 175 PHE A N 1
ATOM 1431 C CA . PHE A 1 175 ? -2.722 7.939 18.377 1.00 88.50 175 PHE A CA 1
ATOM 1432 C C . PHE A 1 175 ? -3.759 7.291 17.475 1.00 88.50 175 PHE A C 1
ATOM 1434 O O . PHE A 1 175 ? -4.715 6.702 17.969 1.00 88.50 175 PHE A O 1
ATOM 1441 N N . PHE A 1 176 ? -3.571 7.372 16.161 1.00 90.00 176 PHE A N 1
ATOM 1442 C CA . PHE A 1 176 ? -4.457 6.733 15.205 1.00 90.00 176 PHE A CA 1
ATOM 1443 C C . PHE A 1 176 ? -4.623 5.232 15.478 1.00 90.00 176 PHE A C 1
ATOM 1445 O O . PHE A 1 176 ? -5.748 4.764 15.636 1.00 90.00 176 PHE A O 1
ATOM 1452 N N . PHE A 1 177 ? -3.521 4.496 15.644 1.00 92.31 177 PHE A N 1
ATOM 1453 C CA . PHE A 1 177 ? -3.573 3.053 15.899 1.00 92.31 177 PHE A CA 1
ATOM 1454 C C . PHE A 1 177 ? -4.177 2.730 17.269 1.00 92.31 177 PHE A C 1
ATOM 1456 O O . PHE A 1 177 ? -4.928 1.766 17.409 1.00 92.31 177 PHE A O 1
ATOM 1463 N N . GLU A 1 178 ? -3.880 3.551 18.278 1.00 95.06 178 GLU A N 1
ATOM 1464 C CA . GLU A 1 178 ? -4.422 3.378 19.627 1.00 95.06 178 GLU A CA 1
ATOM 1465 C C . GLU A 1 178 ? -5.936 3.635 19.684 1.00 95.06 178 GLU A C 1
ATOM 1467 O O . GLU A 1 178 ? -6.646 2.906 20.377 1.00 95.06 178 GLU A O 1
ATOM 1472 N N . ILE A 1 179 ? -6.451 4.615 18.929 1.00 95.25 179 ILE A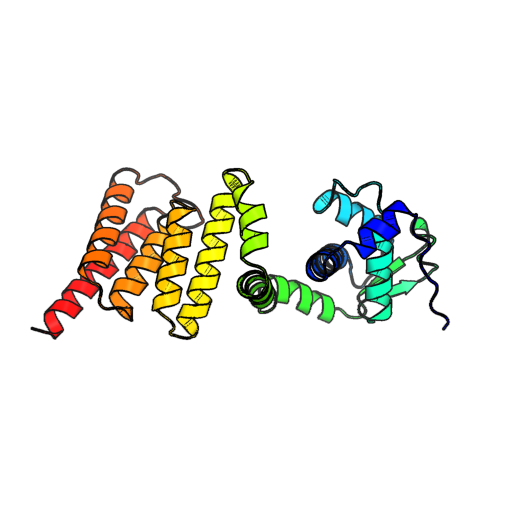 N 1
ATOM 1473 C CA . ILE A 1 179 ? -7.894 4.878 18.829 1.00 95.25 179 ILE A CA 1
ATOM 1474 C C . ILE A 1 179 ? -8.623 3.723 18.149 1.00 95.25 179 ILE A C 1
ATOM 1476 O O . ILE A 1 179 ? -9.617 3.246 18.695 1.00 95.25 179 ILE A O 1
ATOM 1480 N N . GLU A 1 180 ? -8.140 3.255 16.996 1.00 95.31 180 GLU A N 1
ATOM 1481 C CA . GLU A 1 180 ? -8.776 2.138 16.279 1.00 95.31 180 GLU A CA 1
ATOM 1482 C C . GLU A 1 180 ? -8.787 0.863 17.142 1.00 95.31 180 GLU A C 1
ATOM 1484 O O . GLU A 1 180 ? -9.767 0.110 17.181 1.00 95.31 180 GLU A O 1
ATOM 1489 N N . TYR A 1 181 ? -7.725 0.653 17.924 1.00 96.88 181 TYR A N 1
ATOM 1490 C CA . TYR A 1 181 ? -7.656 -0.427 18.901 1.00 96.88 181 TYR A CA 1
ATOM 1491 C C . TYR A 1 181 ? -8.634 -0.246 20.069 1.00 96.88 181 TYR A C 1
ATOM 1493 O O . TYR A 1 181 ? -9.356 -1.188 20.403 1.00 96.88 181 TYR A O 1
ATOM 1501 N N . ALA A 1 182 ? -8.742 0.952 20.648 1.00 97.25 182 ALA A N 1
ATOM 1502 C CA . ALA A 1 182 ? -9.727 1.239 21.693 1.00 97.25 182 ALA A CA 1
ATOM 1503 C C . ALA A 1 182 ? -11.175 1.047 21.197 1.00 97.25 182 ALA A C 1
ATOM 1505 O O . ALA A 1 182 ? -12.006 0.487 21.919 1.00 97.25 182 ALA A O 1
ATOM 1506 N N . ASP A 1 183 ? -11.468 1.433 19.952 1.00 96.81 183 ASP A N 1
ATOM 1507 C CA . ASP A 1 183 ? -12.763 1.204 19.305 1.00 96.81 183 ASP A CA 1
ATOM 1508 C C . ASP A 1 183 ? -13.066 -0.297 19.147 1.00 96.81 183 ASP A C 1
ATOM 1510 O O . ASP A 1 183 ? -14.173 -0.749 19.468 1.00 96.81 183 ASP A O 1
ATOM 1514 N N . LEU A 1 184 ? -12.091 -1.096 18.698 1.00 97.44 184 LEU A N 1
ATOM 1515 C CA . LEU A 1 184 ? -12.225 -2.554 18.621 1.00 97.44 184 LEU A CA 1
ATOM 1516 C C . LEU A 1 184 ? -12.562 -3.157 19.994 1.00 97.44 184 LEU A C 1
ATOM 1518 O O . LEU A 1 184 ? -13.525 -3.927 20.110 1.00 97.44 184 LEU A O 1
ATOM 1522 N N . LEU A 1 185 ? -11.786 -2.798 21.021 1.00 97.50 185 LEU A N 1
ATOM 1523 C CA . LEU A 1 185 ? -11.958 -3.293 22.386 1.00 97.50 185 LEU A CA 1
ATOM 1524 C C . LEU A 1 185 ? -13.358 -2.968 22.921 1.00 97.50 185 LEU A C 1
ATOM 1526 O O . LEU A 1 185 ? -14.070 -3.867 23.375 1.00 97.50 185 LEU A O 1
ATOM 1530 N N . ALA A 1 186 ? -13.786 -1.708 22.807 1.00 96.69 186 ALA A N 1
ATOM 1531 C CA . ALA A 1 186 ? -15.069 -1.256 23.331 1.00 96.69 186 ALA A CA 1
ATOM 1532 C C . ALA A 1 186 ? -16.256 -1.859 22.568 1.00 96.69 186 ALA A C 1
ATOM 1534 O O . ALA A 1 186 ? -17.161 -2.429 23.176 1.00 96.69 186 ALA A O 1
ATOM 1535 N N . TYR A 1 187 ? -16.278 -1.742 21.239 1.00 96.12 187 TYR A N 1
ATOM 1536 C CA . TYR A 1 187 ? -17.493 -2.016 20.467 1.00 96.12 187 TYR A CA 1
ATOM 1537 C C . TYR A 1 187 ? -17.617 -3.452 19.969 1.00 96.12 187 TYR A C 1
ATOM 1539 O O . TYR A 1 187 ? -18.724 -3.859 19.604 1.00 96.12 187 TYR A O 1
ATOM 1547 N N . LYS A 1 188 ? -16.513 -4.207 19.883 1.00 96.88 188 LYS A N 1
ATOM 1548 C CA . LYS A 1 188 ? -16.522 -5.577 19.337 1.00 96.88 188 LYS A CA 1
ATOM 1549 C C . LYS A 1 188 ? -16.167 -6.641 20.356 1.00 96.88 188 LYS A C 1
ATOM 1551 O O . LYS A 1 188 ? -16.740 -7.724 20.284 1.00 96.88 188 LYS A O 1
ATOM 1556 N N . LEU A 1 189 ? -15.266 -6.338 21.287 1.00 96.38 189 LEU A N 1
ATOM 1557 C CA . LEU A 1 189 ? -14.795 -7.312 22.273 1.00 96.38 189 LEU A CA 1
ATOM 1558 C C . LEU A 1 189 ? -15.431 -7.127 23.659 1.00 96.38 189 LEU A C 1
ATOM 1560 O O . LEU A 1 189 ? -15.431 -8.063 24.451 1.00 96.38 189 LEU A O 1
ATOM 1564 N N . GLY A 1 190 ? -16.021 -5.961 23.945 1.00 95.88 190 GLY A N 1
ATOM 1565 C CA . GLY A 1 190 ? -16.602 -5.659 25.259 1.00 95.88 190 GLY A CA 1
ATOM 1566 C C . GLY A 1 190 ? -15.550 -5.475 26.359 1.00 95.88 190 GLY A C 1
ATOM 1567 O O . GLY A 1 190 ? -15.867 -5.532 27.545 1.00 95.88 190 GLY A O 1
ATOM 1568 N N . GLU A 1 191 ? -14.294 -5.245 25.977 1.00 96.88 191 GLU A N 1
ATOM 1569 C CA . GLU A 1 191 ? -13.148 -5.080 26.873 1.00 96.88 191 GLU A CA 1
ATOM 1570 C C . GLU A 1 191 ? -13.053 -3.620 27.347 1.00 96.88 191 GLU A C 1
ATOM 1572 O O . GLU A 1 191 ? -12.139 -2.865 27.011 1.00 96.88 191 GLU A O 1
ATOM 1577 N N . PHE A 1 192 ? -14.068 -3.188 28.098 1.00 96.44 192 PHE A N 1
ATOM 1578 C CA . PHE A 1 192 ? -14.291 -1.773 28.399 1.00 96.44 192 PHE A CA 1
ATOM 1579 C C . PHE A 1 192 ? -13.193 -1.116 29.241 1.00 96.44 192 PHE A C 1
ATOM 1581 O O . PHE A 1 192 ? -12.927 0.067 29.056 1.00 96.44 192 PHE A O 1
ATOM 1588 N N . GLU A 1 193 ? -12.584 -1.839 30.181 1.00 97.00 193 GLU A N 1
ATOM 1589 C CA . GLU A 1 193 ? -11.557 -1.277 31.072 1.00 97.00 193 GLU A CA 1
ATOM 1590 C C . GLU A 1 193 ? -10.267 -0.936 30.314 1.00 97.00 193 GLU A C 1
ATOM 1592 O O . GLU A 1 193 ? -9.707 0.148 30.495 1.00 97.00 193 GLU A O 1
ATOM 1597 N N . GLU A 1 194 ? -9.829 -1.824 29.417 1.00 97.12 194 GLU A N 1
ATOM 1598 C CA . GLU A 1 194 ? -8.653 -1.596 28.572 1.00 97.12 194 GLU A CA 1
ATOM 1599 C C . GLU A 1 194 ? -8.921 -0.452 27.581 1.00 97.12 194 GLU A C 1
ATOM 1601 O O . GLU A 1 194 ? -8.121 0.479 27.486 1.00 97.12 194 GLU A O 1
ATOM 1606 N N . ALA A 1 195 ? -10.091 -0.444 26.930 1.00 97.44 195 ALA A N 1
ATOM 1607 C CA . ALA A 1 195 ? -10.484 0.630 26.015 1.00 97.44 195 ALA A CA 1
ATOM 1608 C C . ALA A 1 195 ? -10.515 2.013 26.697 1.00 97.44 195 ALA A C 1
ATOM 1610 O O . ALA A 1 195 ? -10.002 2.996 26.160 1.00 97.44 195 ALA A O 1
ATOM 1611 N N . GLU A 1 196 ? -11.091 2.091 27.900 1.00 97.38 196 GLU A N 1
ATOM 1612 C CA . GLU A 1 196 ? -11.162 3.319 28.697 1.00 97.38 196 GLU A CA 1
ATOM 1613 C C . GLU A 1 196 ? -9.770 3.792 29.141 1.00 97.38 196 GLU A C 1
ATOM 1615 O O . GLU A 1 196 ? -9.489 4.993 29.129 1.00 97.38 196 GLU A O 1
ATOM 1620 N N . THR A 1 197 ? -8.874 2.862 29.482 1.00 97.44 197 THR A N 1
ATOM 1621 C CA . THR A 1 197 ? -7.482 3.174 29.839 1.00 97.44 197 THR A CA 1
ATOM 1622 C C . THR A 1 197 ? -6.750 3.841 28.673 1.00 97.44 197 THR A C 1
ATOM 1624 O O . THR A 1 197 ? -6.124 4.887 28.854 1.00 97.44 197 THR A O 1
ATOM 1627 N N . ILE A 1 198 ? -6.881 3.285 27.467 1.00 96.19 198 ILE A N 1
ATOM 1628 C CA . ILE A 1 198 ? -6.240 3.815 26.257 1.00 96.19 198 ILE A CA 1
ATOM 1629 C C . ILE A 1 198 ? -6.817 5.185 25.889 1.00 96.19 198 ILE A C 1
ATOM 1631 O O . ILE A 1 198 ? -6.066 6.137 25.687 1.00 96.19 198 ILE A O 1
ATOM 1635 N N . ALA A 1 199 ? -8.144 5.333 25.891 1.00 96.44 199 ALA A N 1
ATOM 1636 C CA . ALA A 1 199 ? -8.787 6.611 25.585 1.00 96.44 199 ALA A CA 1
ATOM 1637 C C . ALA A 1 199 ? -8.368 7.728 26.565 1.00 96.44 199 ALA A C 1
ATOM 1639 O O . ALA A 1 199 ? -8.093 8.856 26.149 1.00 96.44 199 ALA A O 1
ATOM 1640 N N . ASN A 1 200 ? -8.266 7.426 27.865 1.00 96.38 200 ASN A N 1
ATOM 1641 C CA . ASN A 1 200 ? -7.801 8.396 28.860 1.00 96.38 200 ASN A CA 1
ATOM 1642 C C . ASN A 1 200 ? -6.327 8.781 28.666 1.00 96.38 200 ASN A C 1
ATOM 1644 O O . ASN A 1 200 ? -5.989 9.958 28.816 1.00 96.38 200 ASN A O 1
ATOM 1648 N N . LYS A 1 201 ? -5.466 7.820 28.301 1.00 95.38 201 LYS A N 1
ATOM 1649 C CA . LYS A 1 201 ? -4.065 8.084 27.942 1.00 95.38 201 LYS A CA 1
ATOM 1650 C C . LYS A 1 201 ? -3.983 9.091 26.788 1.00 95.38 201 LYS A C 1
ATOM 1652 O O . LYS A 1 201 ? -3.349 10.132 26.946 1.00 95.38 201 LYS A O 1
ATOM 1657 N N . ILE A 1 202 ? -4.696 8.842 25.686 1.00 93.88 202 ILE A N 1
ATOM 1658 C CA . ILE A 1 202 ? -4.692 9.717 24.499 1.00 93.88 202 ILE A CA 1
ATOM 1659 C C . ILE A 1 202 ? -5.187 11.128 24.846 1.00 93.88 202 ILE A C 1
ATOM 1661 O O . ILE A 1 202 ? -4.581 12.117 24.435 1.00 93.88 202 ILE A O 1
ATOM 1665 N N . ILE A 1 203 ? -6.261 11.251 25.640 1.00 93.50 203 ILE A N 1
ATOM 1666 C CA . ILE A 1 203 ? -6.770 12.561 26.088 1.00 93.50 203 ILE A CA 1
ATOM 1667 C C . ILE A 1 203 ? -5.701 13.325 26.866 1.00 93.50 203 ILE A C 1
ATOM 1669 O O . ILE A 1 203 ? -5.523 14.521 26.622 1.00 93.50 203 ILE A O 1
ATOM 1673 N N . LYS A 1 204 ? -5.019 12.653 27.801 1.00 94.81 204 LYS A N 1
ATOM 1674 C CA . LYS A 1 204 ? -3.970 13.259 28.621 1.00 94.81 204 LYS A CA 1
ATOM 1675 C C . LYS A 1 204 ? -2.811 13.751 27.750 1.00 94.81 204 LYS A C 1
ATOM 1677 O O . LYS A 1 204 ? -2.446 14.917 27.852 1.00 94.81 204 LYS A O 1
ATOM 1682 N N . GLU A 1 205 ? -2.298 12.914 26.854 1.00 91.81 205 GLU A N 1
ATOM 1683 C CA . GLU A 1 205 ? -1.160 13.273 25.997 1.00 91.81 205 GLU A CA 1
ATOM 1684 C C . GLU A 1 205 ? -1.517 14.384 24.987 1.00 91.81 205 GLU A C 1
ATOM 1686 O O . GLU A 1 205 ? -0.722 15.296 24.758 1.00 91.81 205 GLU A O 1
ATOM 1691 N N . CYS A 1 206 ? -2.752 14.404 24.464 1.00 89.06 206 CYS A N 1
ATOM 1692 C CA . CYS A 1 206 ? -3.250 15.507 23.629 1.00 89.06 206 CYS A CA 1
ATOM 1693 C C . CYS A 1 206 ? -3.376 16.840 24.392 1.00 89.06 206 CYS A C 1
ATOM 1695 O O . CYS A 1 206 ? -3.273 17.904 23.781 1.00 89.06 206 CYS A O 1
ATOM 1697 N N . LEU A 1 207 ? -3.654 16.807 25.703 1.00 89.56 207 LEU A N 1
ATOM 1698 C CA . LEU A 1 207 ? -3.703 18.013 26.543 1.00 89.56 207 LEU A CA 1
ATOM 1699 C C . LEU A 1 207 ? -2.306 18.559 26.841 1.00 89.56 207 LEU A C 1
ATOM 1701 O O . LEU A 1 207 ? -2.146 19.773 26.949 1.00 89.56 207 LEU A O 1
ATOM 1705 N N . GLU A 1 208 ? -1.318 17.675 26.971 1.00 91.00 208 GLU A N 1
ATOM 1706 C CA . GLU A 1 208 ? 0.081 18.045 27.195 1.00 91.00 208 GLU A CA 1
ATOM 1707 C C . GLU A 1 208 ? 0.716 18.642 25.924 1.00 91.00 208 GLU A C 1
ATOM 1709 O O . GLU A 1 208 ? 1.510 19.574 26.035 1.00 91.00 208 GLU A O 1
ATOM 1714 N N . ASN A 1 209 ? 0.290 18.206 24.726 1.00 85.56 209 ASN A N 1
ATOM 1715 C CA . ASN A 1 209 ? 0.831 18.662 23.433 1.00 85.56 209 ASN A CA 1
ATOM 1716 C C . ASN A 1 209 ? -0.262 19.145 22.446 1.00 85.56 209 ASN A C 1
ATOM 1718 O O . ASN A 1 209 ? -0.491 18.538 21.398 1.00 85.56 209 ASN A O 1
ATOM 1722 N N . PRO A 1 210 ? -0.958 20.264 22.726 1.00 73.69 210 PRO A N 1
ATOM 1723 C CA . PRO A 1 210 ? -2.154 20.659 21.975 1.00 73.69 210 PRO A CA 1
ATOM 1724 C C . PRO A 1 210 ? -1.886 21.150 20.543 1.00 73.69 210 PRO A C 1
ATOM 1726 O O . PRO A 1 210 ? -2.801 21.118 19.720 1.00 73.69 210 PRO A O 1
ATOM 1729 N N . PHE A 1 211 ? -0.666 21.602 20.233 1.00 62.56 211 PHE A N 1
ATOM 1730 C CA . PHE A 1 211 ? -0.310 22.208 18.938 1.00 62.56 211 PHE A CA 1
ATOM 1731 C C . PHE A 1 211 ? 0.532 21.311 18.033 1.00 62.56 211 PHE A C 1
ATOM 1733 O O . PHE A 1 211 ? 0.835 21.698 16.903 1.00 62.56 211 PHE A O 1
ATOM 1740 N N . GLU A 1 212 ? 0.921 20.133 18.509 1.00 67.00 212 GLU A N 1
ATOM 1741 C CA . GLU A 1 212 ? 1.731 19.229 17.712 1.00 67.00 212 GLU A CA 1
ATOM 1742 C C . GLU A 1 212 ? 0.835 18.502 16.707 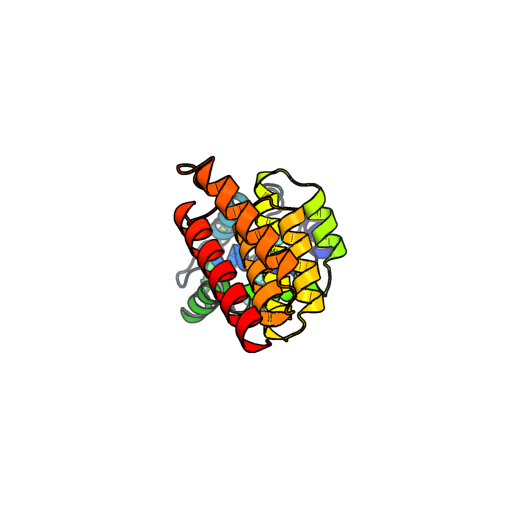1.00 67.00 212 GLU A C 1
ATOM 1744 O O . GLU A 1 212 ? -0.225 17.964 17.049 1.00 67.00 212 GLU A O 1
ATOM 1749 N N . LYS A 1 213 ? 1.236 18.521 15.432 1.00 58.72 213 LYS A N 1
ATOM 1750 C CA . LYS A 1 213 ? 0.677 17.590 14.456 1.00 58.72 213 LYS A CA 1
ATOM 1751 C C . LYS A 1 213 ? 1.139 16.200 14.870 1.00 58.72 213 LYS A C 1
ATOM 1753 O O . LYS A 1 213 ? 2.284 15.836 14.628 1.00 58.72 213 LYS A O 1
ATOM 1758 N N . ILE A 1 214 ? 0.250 15.453 15.507 1.00 60.78 214 ILE A N 1
ATOM 1759 C CA . ILE A 1 214 ? 0.498 14.059 15.849 1.00 60.78 214 ILE A CA 1
ATOM 1760 C C . ILE A 1 214 ? 0.221 13.248 14.584 1.00 60.78 214 ILE A C 1
ATOM 1762 O O . ILE A 1 214 ? -0.938 13.103 14.212 1.00 60.78 214 ILE A O 1
ATOM 1766 N N . GLU A 1 215 ? 1.295 12.831 13.907 1.00 54.66 215 GLU A N 1
ATOM 1767 C CA . GLU A 1 215 ? 1.355 11.922 12.746 1.00 54.66 215 GLU A CA 1
ATOM 1768 C C . GLU A 1 215 ? 0.089 11.841 11.859 1.00 54.66 215 GLU A C 1
ATOM 1770 O O . GLU A 1 215 ? -0.906 11.196 12.194 1.00 54.66 215 GLU A O 1
ATOM 1775 N N . GLY A 1 216 ? 0.165 12.436 10.661 1.00 58.28 216 GLY A N 1
ATOM 1776 C CA . GLY A 1 216 ? -0.885 12.387 9.635 1.00 58.28 216 GLY A CA 1
ATOM 1777 C C . GLY A 1 216 ? -1.678 13.690 9.474 1.00 58.28 216 GLY A C 1
ATOM 1778 O O . GLY A 1 216 ? -1.248 14.765 9.896 1.00 58.28 216 GLY A O 1
ATOM 1779 N N . ASP A 1 217 ? -2.839 13.592 8.820 1.00 60.50 217 ASP A N 1
ATOM 1780 C CA . ASP A 1 217 ? -3.717 14.731 8.498 1.00 60.50 217 ASP A CA 1
ATOM 1781 C C . ASP A 1 217 ? -4.662 15.135 9.651 1.00 60.50 217 ASP A C 1
ATOM 1783 O O . ASP A 1 217 ? -5.419 16.102 9.527 1.00 60.50 217 ASP A O 1
ATOM 1787 N N . PHE A 1 218 ? -4.633 14.422 10.784 1.00 75.94 218 PHE A N 1
ATOM 1788 C CA . PHE A 1 218 ? -5.546 14.644 11.909 1.00 75.94 218 PHE A CA 1
ATOM 1789 C C . PHE A 1 218 ? -4.914 15.484 13.027 1.00 75.94 218 PHE A C 1
ATOM 1791 O O . PHE A 1 218 ? -3.726 15.390 13.320 1.00 75.94 218 PHE A O 1
ATOM 1798 N N . SER A 1 219 ? -5.723 16.324 13.677 1.00 82.25 219 SER A N 1
ATOM 1799 C CA . SER A 1 219 ? -5.278 17.181 14.782 1.00 82.25 219 SER A CA 1
ATOM 1800 C C . SER A 1 219 ? -5.377 16.480 16.143 1.00 82.25 219 SER A C 1
ATOM 1802 O O . SER A 1 219 ? -6.214 15.601 16.347 1.00 82.25 219 SER A O 1
ATOM 1804 N N . SER A 1 220 ? -4.596 16.938 17.126 1.00 84.62 220 SER A N 1
ATOM 1805 C CA . SER A 1 220 ? -4.743 16.575 18.552 1.00 84.62 220 SER A CA 1
ATOM 1806 C C . SER A 1 220 ? -6.201 16.665 19.042 1.00 84.62 220 SER A C 1
ATOM 1808 O O . SER A 1 220 ? -6.689 15.811 19.783 1.00 84.62 220 SER A O 1
ATOM 1810 N N . GLN A 1 221 ? -6.938 17.675 18.570 1.00 86.75 221 GLN A N 1
ATOM 1811 C CA . GLN A 1 221 ? -8.349 17.892 18.895 1.00 86.75 221 GLN A CA 1
ATOM 1812 C C . GLN A 1 221 ? -9.250 16.759 18.391 1.00 86.75 221 GLN A C 1
ATOM 1814 O O . GLN A 1 221 ? -10.191 16.380 19.092 1.00 86.75 221 GLN A O 1
ATOM 1819 N N . TYR A 1 222 ? -8.959 16.199 17.211 1.00 90.44 222 TYR A N 1
ATOM 1820 C CA . TYR A 1 222 ? -9.693 15.054 16.675 1.00 90.44 222 TYR A CA 1
ATOM 1821 C C . TYR A 1 222 ? -9.543 13.836 17.592 1.00 90.44 222 TYR A C 1
ATOM 1823 O O . TYR A 1 222 ? -10.549 13.296 18.062 1.00 90.44 222 TYR A O 1
ATOM 1831 N N . TYR A 1 223 ? -8.304 13.458 17.922 1.00 89.88 223 TYR A N 1
ATOM 1832 C CA . TYR A 1 223 ? -8.029 12.297 18.774 1.00 89.88 223 TYR A CA 1
ATOM 1833 C C . TYR A 1 223 ? -8.614 12.464 20.182 1.00 89.88 223 TYR A C 1
ATOM 1835 O O . TYR A 1 223 ? -9.216 11.535 20.731 1.00 89.88 223 TYR A O 1
ATOM 1843 N N . GLN A 1 224 ? -8.534 13.674 20.743 1.00 91.44 224 GLN A N 1
ATOM 1844 C CA . GLN A 1 224 ? -9.158 13.981 22.026 1.00 91.44 224 GLN A CA 1
ATOM 1845 C C . GLN A 1 224 ? -10.690 13.848 21.968 1.00 91.44 224 GLN A C 1
ATOM 1847 O O . GLN A 1 224 ? -11.288 13.270 22.879 1.00 91.44 224 GLN A O 1
ATOM 1852 N N . SER A 1 225 ? -11.334 14.386 20.926 1.00 93.38 225 SER A N 1
ATOM 1853 C CA . SER A 1 225 ? -12.790 14.300 20.760 1.00 93.38 225 SER A CA 1
ATOM 1854 C C . SER A 1 225 ? -13.236 12.847 20.635 1.00 93.38 225 SER A C 1
ATOM 1856 O O . SER A 1 225 ? -14.121 12.412 21.371 1.00 93.38 225 SER A O 1
ATOM 1858 N N . ARG A 1 226 ? -12.573 12.074 19.768 1.00 95.50 226 ARG A N 1
ATOM 1859 C CA . ARG A 1 226 ? -12.911 10.668 19.539 1.00 95.50 226 ARG A CA 1
ATOM 1860 C C . ARG A 1 226 ? -12.747 9.828 20.807 1.00 95.50 226 ARG A C 1
ATOM 1862 O O . ARG A 1 226 ? -13.634 9.049 21.138 1.00 95.50 226 ARG A O 1
ATOM 1869 N N . SER A 1 227 ? -11.678 10.053 21.568 1.00 94.31 227 SER A N 1
ATOM 1870 C CA . SER A 1 227 ? -11.445 9.364 22.845 1.00 94.31 227 SER A CA 1
ATOM 1871 C C . SER A 1 227 ? -12.528 9.672 23.890 1.00 94.31 227 SER A C 1
ATOM 1873 O O . SER A 1 227 ? -12.980 8.777 24.606 1.00 94.31 227 SER A O 1
ATOM 1875 N N . LYS A 1 228 ? -13.010 10.923 23.960 1.00 95.94 228 LYS A N 1
ATOM 1876 C CA . LYS A 1 228 ? -14.132 11.301 24.842 1.00 95.94 228 LYS A CA 1
ATOM 1877 C C . LYS A 1 228 ? -15.431 10.596 24.444 1.00 95.94 228 LYS A C 1
ATOM 1879 O O . LYS A 1 228 ? -16.183 10.176 25.327 1.00 95.94 228 LYS A O 1
ATOM 1884 N N . ASP A 1 229 ? -15.681 10.446 23.144 1.00 96.25 229 ASP A N 1
ATOM 1885 C CA . ASP A 1 229 ? -16.851 9.722 22.639 1.00 96.25 229 ASP A CA 1
ATOM 1886 C C . ASP A 1 229 ? -16.801 8.236 23.021 1.00 96.25 229 ASP A C 1
ATOM 1888 O O . ASP A 1 229 ? -17.794 7.714 23.531 1.00 96.25 229 ASP A O 1
ATOM 1892 N N . ILE A 1 230 ? -15.635 7.587 22.896 1.00 95.94 230 ILE A N 1
ATOM 1893 C CA . ILE A 1 230 ? -15.425 6.194 23.335 1.00 95.94 230 ILE A CA 1
ATOM 1894 C C . ILE A 1 230 ? -15.782 6.028 24.818 1.00 95.94 230 ILE A C 1
ATOM 1896 O O . ILE A 1 230 ? -16.588 5.166 25.167 1.00 95.94 230 ILE A O 1
ATOM 1900 N N . ILE A 1 231 ? -15.258 6.886 25.701 1.00 97.19 231 ILE A N 1
ATOM 1901 C CA . ILE A 1 231 ? -15.539 6.825 27.150 1.00 97.19 231 ILE A CA 1
ATOM 1902 C C . ILE A 1 231 ? -17.033 7.028 27.437 1.00 97.19 231 ILE A C 1
ATOM 1904 O O . ILE A 1 231 ? -17.632 6.332 28.265 1.00 97.19 231 ILE A O 1
ATOM 1908 N N . LYS A 1 232 ? -17.666 7.987 26.757 1.00 96.75 232 LYS A N 1
ATOM 1909 C CA . LYS A 1 232 ? -19.099 8.262 26.907 1.00 96.75 232 LYS A CA 1
ATOM 1910 C C . LYS A 1 232 ? -19.942 7.048 26.519 1.00 96.75 232 LYS A C 1
ATOM 1912 O O . LYS A 1 232 ? -20.900 6.720 27.226 1.00 96.75 232 LYS A O 1
ATOM 1917 N N . ASP A 1 233 ? -19.589 6.380 25.430 1.00 95.69 233 ASP A N 1
ATOM 1918 C CA . ASP A 1 233 ? -20.311 5.208 24.950 1.00 95.69 233 ASP A CA 1
ATOM 1919 C C . ASP A 1 233 ? -20.036 3.966 25.807 1.00 95.69 233 ASP A C 1
ATOM 1921 O O . ASP A 1 233 ? -20.986 3.247 26.124 1.00 95.69 233 ASP A O 1
ATOM 1925 N N . ILE A 1 234 ? -18.815 3.780 26.321 1.00 96.62 234 ILE A N 1
ATOM 1926 C CA . ILE A 1 234 ? -18.504 2.765 27.345 1.00 96.62 234 ILE A CA 1
ATOM 1927 C C . ILE A 1 234 ? -19.411 2.930 28.572 1.00 96.62 234 ILE A C 1
ATOM 1929 O O . ILE A 1 234 ? -20.041 1.965 29.009 1.00 96.62 234 ILE A O 1
ATOM 1933 N N . ASN A 1 235 ? -19.550 4.149 29.100 1.00 95.50 235 ASN A N 1
ATOM 1934 C CA . ASN A 1 235 ? -20.412 4.415 30.257 1.00 95.50 235 ASN A CA 1
ATOM 1935 C C . ASN A 1 235 ? -21.891 4.109 29.970 1.00 95.50 235 ASN A C 1
ATOM 1937 O O . ASN A 1 235 ? -22.592 3.540 30.810 1.00 95.50 235 ASN A O 1
ATOM 1941 N N . ARG A 1 236 ? -22.374 4.431 28.763 1.00 95.56 236 ARG A N 1
ATOM 1942 C CA . ARG A 1 236 ? -23.732 4.067 28.324 1.00 95.56 236 ARG A CA 1
ATOM 1943 C C . ARG A 1 236 ? -23.916 2.553 28.231 1.00 95.56 236 ARG A C 1
ATOM 1945 O O . ARG A 1 236 ? -24.964 2.059 28.640 1.00 95.56 236 ARG A O 1
ATOM 1952 N N . MET A 1 237 ? -22.927 1.826 27.709 1.00 94.88 237 MET A N 1
ATOM 1953 C CA . MET A 1 237 ? -22.966 0.365 27.589 1.00 94.88 237 MET A CA 1
ATOM 1954 C C . MET A 1 237 ? -22.941 -0.314 28.964 1.00 94.88 237 MET A C 1
ATOM 1956 O O . MET A 1 237 ? -23.804 -1.149 29.230 1.00 94.88 237 MET A O 1
ATOM 1960 N N . LYS A 1 238 ? -22.058 0.114 29.880 1.00 92.75 238 LYS A N 1
ATOM 1961 C CA . LYS A 1 238 ? -22.002 -0.378 31.273 1.00 92.75 238 LYS A CA 1
ATOM 1962 C C . LYS A 1 238 ? -23.347 -0.215 32.001 1.00 92.75 238 LYS A C 1
ATOM 1964 O O . LYS A 1 238 ? -23.754 -1.109 32.737 1.00 92.75 238 LYS A O 1
ATOM 1969 N N . ASN A 1 239 ?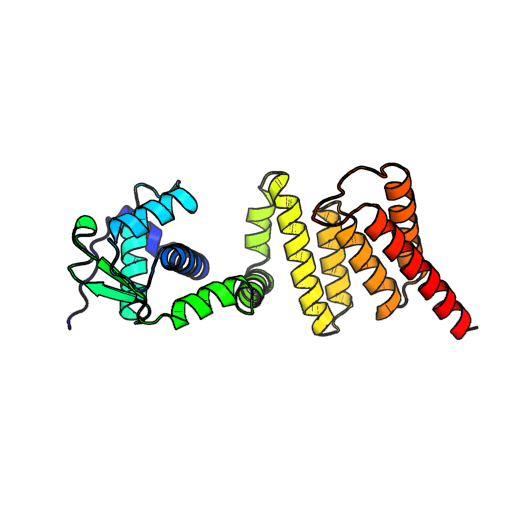 -24.063 0.887 31.763 1.00 93.62 239 ASN A N 1
ATOM 1970 C CA . ASN A 1 239 ? -25.356 1.162 32.401 1.00 93.62 239 ASN A CA 1
ATOM 1971 C C . ASN A 1 239 ? -26.537 0.365 31.823 1.00 93.62 239 ASN A C 1
ATOM 1973 O O . ASN A 1 239 ? -27.534 0.209 32.514 1.00 93.62 239 ASN A O 1
ATOM 1977 N N . LYS A 1 240 ? -26.457 -0.144 30.585 1.00 91.69 240 LYS A N 1
ATOM 1978 C CA . LYS A 1 240 ? -27.528 -0.976 29.997 1.00 91.69 240 LYS A CA 1
ATOM 1979 C C . LYS A 1 240 ? -27.572 -2.403 30.551 1.00 91.69 240 LYS A C 1
ATOM 1981 O O . LYS A 1 240 ? -28.564 -3.092 30.343 1.00 91.69 240 LYS A O 1
ATOM 1986 N N . HIS A 1 241 ? -26.497 -2.846 31.198 1.00 75.88 241 HIS A N 1
ATOM 1987 C CA . HIS A 1 241 ? -26.347 -4.204 31.726 1.00 75.88 241 HIS A CA 1
ATOM 1988 C C . HIS A 1 241 ? -26.455 -4.286 33.258 1.00 75.88 241 HIS A C 1
ATOM 1990 O O . HIS A 1 241 ? -26.244 -5.362 33.814 1.00 75.88 241 HIS A O 1
ATOM 1996 N N . ARG A 1 242 ? -26.758 -3.169 33.929 1.00 70.50 242 ARG A N 1
ATOM 1997 C CA . ARG A 1 242 ? -27.070 -3.103 35.364 1.00 70.50 242 ARG A CA 1
ATOM 1998 C C . ARG A 1 242 ? -28.576 -3.077 35.567 1.00 70.50 242 ARG A C 1
ATOM 2000 O O . ARG A 1 242 ? -29.022 -3.711 36.543 1.00 70.50 242 ARG A O 1
#

Secondary structure (DSSP, 8-state):
---------HHHHHHHHHS-HHHHHHHHHHHHHH--SS-EEHHHHHHHHHHHH-GGGTT-HHHHHHHHHHHHHTTSEEEES-TTSGGG-EEEES-HHHHHHHHHTTTSTHHHHHHHHHHHH-HHHHHHHHTTS-GGGHHHHHHHHHHHHHHHHHTT-HHHHHHHHHHHHHH---HHHHHHHHHHIIIII--HHHHHHHHHHHHHHHHH-TTS--SSS--HHHHHHHHHHHHHHHHHHHHHT-

InterPro domains:
  IPR011990 Tetratricopeptide-like helical domain superfamily [G3DSA:1.25.40.10] (112-241)
  IPR011990 Tetratricopeptide-like helical domain superfamily [SSF48452] (119-212)